Protein AF-I1W1I6-F1 (afdb_monomer_lite)

Structure (mmCIF, N/CA/C/O backbone):
data_AF-I1W1I6-F1
#
_entry.id   AF-I1W1I6-F1
#
loop_
_atom_site.group_PDB
_atom_site.id
_atom_site.type_symbol
_atom_site.label_atom_id
_atom_site.label_alt_id
_atom_site.label_comp_id
_atom_site.label_asym_id
_atom_site.label_entity_id
_atom_site.label_seq_id
_atom_site.pdbx_PDB_ins_code
_atom_site.Cartn_x
_atom_site.Cartn_y
_atom_site.Cartn_z
_atom_site.occupancy
_atom_site.B_iso_or_equiv
_atom_site.auth_seq_id
_atom_site.auth_comp_id
_atom_site.auth_asym_id
_atom_site.auth_atom_id
_atom_site.pdbx_PDB_model_num
ATOM 1 N N . GLY A 1 1 ? 45.879 8.567 17.731 1.00 37.78 1 GLY A N 1
ATOM 2 C CA . GLY A 1 1 ? 44.870 9.258 16.909 1.00 37.78 1 GLY A CA 1
ATOM 3 C C . GLY A 1 1 ? 43.532 8.544 16.932 1.00 37.78 1 GLY A C 1
ATOM 4 O O . GLY A 1 1 ? 43.087 8.111 15.886 1.00 37.78 1 GLY A O 1
ATOM 5 N N . SER A 1 2 ? 42.879 8.439 18.094 1.00 43.06 2 SER A N 1
ATOM 6 C CA . SER A 1 2 ? 41.598 7.724 18.259 1.00 43.06 2 SER A CA 1
ATOM 7 C C . SER A 1 2 ? 40.399 8.635 18.567 1.00 43.06 2 SER A C 1
ATOM 9 O O . SER A 1 2 ? 39.291 8.144 18.727 1.00 43.06 2 SER A O 1
ATOM 11 N N . GLN A 1 3 ? 40.580 9.961 18.614 1.00 33.19 3 GLN A N 1
ATOM 12 C CA . GLN A 1 3 ? 39.482 10.907 18.881 1.00 33.19 3 GLN A CA 1
ATOM 13 C C . GLN A 1 3 ? 38.822 11.501 17.624 1.00 33.19 3 GLN A C 1
ATOM 15 O O . GLN A 1 3 ? 37.851 12.243 17.734 1.00 33.19 3 GLN A O 1
ATOM 20 N N . LEU A 1 4 ? 39.313 11.166 16.425 1.00 36.81 4 LEU A N 1
ATOM 21 C CA . LEU A 1 4 ? 38.766 11.682 15.162 1.00 36.81 4 LEU A CA 1
ATOM 22 C C . LEU A 1 4 ? 37.750 10.735 14.494 1.00 36.81 4 LEU A C 1
ATOM 24 O O . LEU A 1 4 ? 36.996 11.186 13.642 1.00 36.81 4 LEU A O 1
ATOM 28 N N . GLN A 1 5 ? 37.659 9.463 14.909 1.00 38.78 5 GLN A N 1
ATOM 29 C CA . GLN A 1 5 ? 36.710 8.493 14.331 1.00 38.78 5 GLN A CA 1
ATOM 30 C C . GLN A 1 5 ? 35.339 8.449 15.034 1.00 38.78 5 GLN A C 1
ATOM 32 O O . GLN A 1 5 ? 34.347 8.118 14.394 1.00 38.78 5 GLN A O 1
ATOM 37 N N . SER A 1 6 ? 35.226 8.852 16.307 1.00 34.66 6 SER A N 1
ATOM 38 C CA . SER A 1 6 ? 33.940 8.841 17.036 1.00 34.66 6 SER A CA 1
ATOM 39 C C . SER A 1 6 ? 33.023 10.031 16.719 1.00 34.66 6 SER A C 1
ATOM 41 O O . SER A 1 6 ? 31.814 9.950 16.927 1.00 34.66 6 SER A O 1
ATOM 43 N N . ARG A 1 7 ? 33.570 11.134 16.185 1.00 35.03 7 ARG A N 1
ATOM 44 C CA . ARG A 1 7 ? 32.787 12.314 15.771 1.00 35.03 7 ARG A CA 1
ATOM 45 C C . ARG A 1 7 ? 32.051 12.127 14.443 1.00 35.03 7 ARG A C 1
ATOM 47 O O . ARG A 1 7 ? 31.008 12.744 14.271 1.00 35.03 7 ARG A O 1
ATOM 54 N N . SER A 1 8 ? 32.565 11.286 13.542 1.00 38.19 8 SER A N 1
ATOM 55 C CA . SER A 1 8 ? 31.901 10.980 12.265 1.00 38.19 8 SER A CA 1
ATOM 56 C C . SER A 1 8 ? 30.669 10.104 12.488 1.00 38.19 8 SER A C 1
ATOM 58 O O . SER A 1 8 ? 29.586 10.455 12.045 1.00 38.19 8 SER A O 1
ATOM 60 N N . LEU A 1 9 ? 30.809 9.037 13.285 1.00 39.84 9 LEU A N 1
ATOM 61 C CA . LEU A 1 9 ? 29.716 8.109 13.595 1.00 39.84 9 LEU A CA 1
ATOM 62 C C . LEU A 1 9 ? 28.555 8.813 14.320 1.00 39.84 9 LEU A C 1
ATOM 64 O O . LEU A 1 9 ? 27.416 8.710 13.888 1.00 39.84 9 LEU A O 1
ATOM 68 N N . ASN A 1 10 ? 28.827 9.610 15.360 1.00 43.81 10 ASN A N 1
ATOM 69 C CA . ASN A 1 10 ? 27.769 10.363 16.053 1.00 43.81 10 ASN A CA 1
ATOM 70 C C . ASN A 1 10 ? 27.152 11.481 15.198 1.00 43.81 10 ASN A C 1
ATOM 72 O O . ASN A 1 10 ? 26.005 11.852 15.429 1.00 43.81 10 ASN A O 1
ATOM 76 N N . GLY A 1 11 ? 27.906 12.034 14.243 1.00 40.66 11 GLY A N 1
ATOM 77 C CA . GLY A 1 11 ? 27.418 13.061 13.326 1.00 40.66 11 GLY A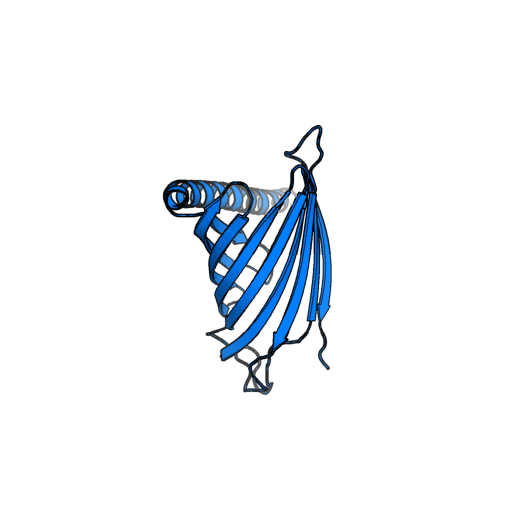 CA 1
ATOM 78 C C . GLY A 1 11 ? 26.402 12.515 12.328 1.00 40.66 11 GLY A C 1
ATOM 79 O O . GLY A 1 11 ? 25.414 13.192 12.064 1.00 40.66 11 GLY A O 1
ATOM 80 N N . ASP A 1 12 ? 26.612 11.295 11.835 1.00 50.59 12 ASP A N 1
ATOM 81 C CA . ASP A 1 12 ? 25.728 10.659 10.855 1.00 50.59 12 ASP A CA 1
ATOM 82 C C . ASP A 1 12 ? 24.458 10.102 11.521 1.00 50.59 12 ASP A C 1
ATOM 84 O O . ASP A 1 12 ? 23.362 10.435 11.088 1.00 50.59 12 ASP A O 1
ATOM 88 N N . TYR A 1 13 ? 24.556 9.434 12.681 1.00 50.31 13 TYR A N 1
ATOM 89 C CA . TYR A 1 13 ? 23.364 9.009 13.442 1.00 50.31 13 TYR A CA 1
ATOM 90 C C . TYR A 1 13 ? 22.503 10.188 13.922 1.00 50.31 13 TYR A C 1
ATOM 92 O O . TYR A 1 13 ? 21.273 10.109 13.904 1.00 50.31 13 TYR A O 1
ATOM 100 N N . ALA A 1 14 ? 23.122 11.288 14.368 1.00 46.41 14 ALA A N 1
ATOM 101 C CA . ALA A 1 14 ? 22.387 12.475 14.802 1.00 46.41 14 ALA A CA 1
ATOM 102 C C . ALA A 1 14 ? 21.746 13.217 13.623 1.00 46.41 14 ALA A C 1
ATOM 104 O O . ALA A 1 14 ? 20.648 13.747 13.776 1.00 46.41 14 ALA A O 1
ATOM 105 N N . LYS A 1 15 ? 22.398 13.234 12.452 1.00 47.72 15 LYS A N 1
ATOM 106 C CA . LYS A 1 15 ? 21.814 13.765 11.216 1.00 47.72 15 LYS A CA 1
ATOM 107 C C . LYS A 1 15 ? 20.662 12.901 10.729 1.00 47.72 15 LYS A C 1
ATOM 109 O O . LYS A 1 15 ? 19.610 13.465 10.476 1.00 47.72 15 LYS A O 1
ATOM 114 N N . ASP A 1 16 ? 20.801 11.581 10.688 1.00 53.38 16 ASP A N 1
ATOM 115 C CA . ASP A 1 16 ? 19.734 10.671 10.249 1.00 53.38 16 ASP A CA 1
ATOM 116 C C . ASP A 1 16 ? 18.538 10.699 11.207 1.00 53.38 16 ASP A C 1
ATOM 118 O O . ASP A 1 16 ? 17.387 10.741 10.778 1.00 53.38 16 ASP A O 1
ATOM 122 N N . THR A 1 17 ? 18.792 10.788 12.517 1.00 54.75 17 THR A N 1
ATOM 123 C CA . THR A 1 17 ? 17.731 10.955 13.523 1.00 54.75 17 THR A CA 1
ATOM 124 C C . THR A 1 17 ? 17.046 12.316 13.387 1.00 54.75 17 THR A C 1
ATOM 126 O O . THR A 1 17 ? 15.821 12.394 13.432 1.00 54.75 17 THR A O 1
ATOM 129 N N . ALA A 1 18 ? 17.808 13.397 13.184 1.00 44.97 18 ALA A N 1
ATOM 130 C CA . ALA A 1 18 ? 17.253 14.736 12.991 1.00 44.97 18 ALA A CA 1
ATOM 131 C C . ALA A 1 18 ? 16.489 14.864 11.663 1.00 44.97 18 ALA A C 1
ATOM 133 O O . ALA A 1 18 ? 15.430 15.488 11.628 1.00 44.97 18 ALA A O 1
ATOM 134 N N . LEU A 1 19 ? 16.982 14.240 10.592 1.00 56.00 19 LEU A N 1
ATOM 135 C CA . LEU A 1 19 ? 16.315 14.153 9.296 1.00 56.00 19 LEU A CA 1
ATOM 136 C C . LEU A 1 19 ? 15.036 13.320 9.404 1.00 56.00 19 LEU A C 1
ATOM 138 O O . LEU A 1 19 ? 14.008 13.752 8.892 1.00 56.00 19 LEU A O 1
ATOM 142 N N . GLY A 1 20 ? 15.049 12.198 10.129 1.00 55.03 20 GLY A N 1
ATOM 143 C CA . GLY A 1 20 ? 13.863 11.381 10.408 1.00 55.03 20 GLY A CA 1
ATOM 144 C C . GLY A 1 20 ? 12.819 12.097 11.275 1.00 55.03 20 GLY A C 1
ATOM 145 O O . GLY A 1 20 ? 11.619 12.027 11.002 1.00 55.03 20 GLY A O 1
ATOM 146 N N . MET A 1 21 ? 13.249 12.861 12.283 1.00 55.75 21 MET A N 1
ATOM 147 C CA . MET A 1 21 ? 12.368 13.696 13.112 1.00 55.75 21 MET A CA 1
ATOM 148 C C . MET A 1 21 ? 11.762 14.867 12.326 1.00 55.75 21 MET A C 1
ATOM 150 O O . MET A 1 21 ? 10.557 15.096 12.394 1.00 55.75 21 MET A O 1
ATOM 154 N N . ALA A 1 22 ? 12.560 15.578 11.526 1.00 55.31 22 ALA A N 1
ATOM 155 C CA . ALA A 1 22 ? 12.061 16.661 10.678 1.00 55.31 22 ALA A CA 1
ATOM 156 C C . ALA A 1 22 ? 11.103 16.135 9.595 1.00 55.31 22 ALA A C 1
ATOM 158 O O . ALA A 1 22 ? 10.044 16.717 9.359 1.00 55.31 22 ALA A O 1
ATOM 159 N N . SER A 1 23 ? 11.442 14.994 8.991 1.00 57.59 23 SER A N 1
ATOM 160 C CA . SER A 1 23 ? 10.627 14.302 7.989 1.00 57.59 23 SER A CA 1
ATOM 161 C C . SER A 1 23 ? 9.294 13.827 8.562 1.00 57.59 23 SER A C 1
ATOM 163 O O . SER A 1 23 ? 8.250 14.050 7.950 1.00 57.59 23 SER A O 1
ATOM 165 N N . SER A 1 24 ? 9.300 13.228 9.756 1.00 59.69 24 SER A N 1
ATOM 166 C CA . SER A 1 24 ? 8.074 12.782 10.430 1.00 59.69 24 SER A CA 1
ATOM 167 C C . SER A 1 24 ? 7.187 13.950 10.867 1.00 59.69 24 SER A C 1
ATOM 169 O O . SER A 1 24 ? 5.969 13.873 10.715 1.00 59.69 24 SER A O 1
ATOM 171 N N . GLN A 1 25 ? 7.765 15.064 11.328 1.00 60.78 25 GLN A N 1
ATOM 172 C CA . GLN A 1 25 ? 6.995 16.249 11.714 1.00 60.78 25 GLN A CA 1
ATOM 173 C C . GLN A 1 25 ? 6.374 16.966 10.504 1.00 60.78 25 GLN A C 1
ATOM 175 O O . GLN A 1 25 ? 5.209 17.364 10.567 1.00 60.78 25 GLN A O 1
ATOM 180 N N . ALA A 1 26 ? 7.104 17.084 9.391 1.00 60.25 26 ALA A N 1
ATOM 181 C CA . ALA A 1 26 ? 6.572 17.626 8.139 1.00 60.25 26 ALA A CA 1
ATOM 182 C C . ALA A 1 26 ? 5.467 16.728 7.555 1.00 60.25 26 ALA A C 1
ATOM 184 O O . ALA A 1 26 ? 4.404 17.217 7.168 1.00 60.25 26 ALA A O 1
ATOM 185 N N . SER A 1 27 ? 5.686 15.410 7.574 1.00 59.97 27 SER A N 1
ATOM 186 C CA . SER A 1 27 ? 4.692 14.412 7.170 1.00 59.97 27 SER A CA 1
ATOM 187 C C . SER A 1 27 ? 3.427 14.531 8.017 1.00 59.97 27 SER A C 1
ATOM 189 O O . SER A 1 27 ? 2.338 14.650 7.471 1.00 59.97 27 SER A O 1
ATOM 191 N N . SER A 1 28 ? 3.556 14.609 9.343 1.00 61.53 28 SER A N 1
ATOM 192 C CA . SER A 1 28 ? 2.419 14.737 10.262 1.00 61.53 28 SER A CA 1
ATOM 193 C C . SER A 1 28 ? 1.555 15.975 9.988 1.00 61.53 28 SER A C 1
ATOM 195 O O . SER A 1 28 ? 0.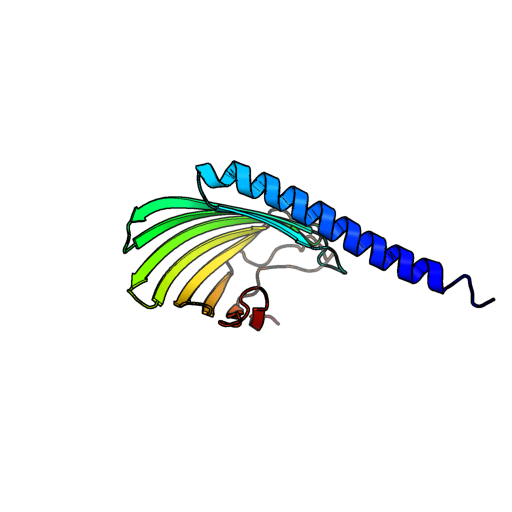329 15.875 9.991 1.00 61.53 28 SER A O 1
ATOM 197 N N . GLN A 1 29 ? 2.169 17.130 9.711 1.00 60.22 29 GLN A N 1
ATOM 198 C CA . GLN A 1 29 ? 1.428 18.366 9.430 1.00 60.22 29 GLN A CA 1
ATOM 199 C C . GLN A 1 29 ? 0.677 18.308 8.096 1.00 60.22 29 GLN A C 1
ATOM 201 O O . GLN A 1 29 ? -0.477 18.733 8.023 1.00 60.22 29 GLN A O 1
ATOM 206 N N . LEU A 1 30 ? 1.303 17.749 7.055 1.00 59.47 30 LEU A N 1
ATOM 207 C CA . LEU A 1 30 ? 0.653 17.546 5.758 1.00 59.47 30 LEU A CA 1
ATOM 208 C C . LEU A 1 30 ? -0.518 16.568 5.876 1.00 59.47 30 LEU A C 1
ATOM 210 O O . LEU A 1 30 ? -1.607 16.851 5.379 1.00 59.47 30 LEU A O 1
ATOM 214 N N . GLN A 1 31 ? -0.325 15.460 6.592 1.00 61.94 31 GLN A N 1
ATOM 215 C CA . GLN A 1 31 ? -1.377 14.476 6.838 1.00 61.94 31 GLN A CA 1
ATOM 216 C C . GLN A 1 31 ? -2.562 15.096 7.591 1.00 61.94 31 GLN A C 1
ATOM 218 O O . GLN A 1 31 ? -3.703 14.891 7.192 1.00 61.94 31 GLN A O 1
ATOM 223 N N . ALA A 1 32 ? -2.311 15.913 8.620 1.00 62.72 32 ALA A N 1
ATOM 224 C CA . ALA A 1 32 ? -3.363 16.581 9.390 1.00 62.72 32 ALA A CA 1
ATOM 225 C C . ALA A 1 32 ? -4.200 17.566 8.553 1.00 62.72 32 ALA A C 1
ATOM 227 O O . ALA A 1 32 ? -5.414 17.640 8.726 1.00 62.72 32 ALA A O 1
ATOM 228 N N . TRP A 1 33 ? -3.583 18.302 7.622 1.00 58.03 33 TRP A N 1
ATOM 229 C CA . TRP A 1 33 ? -4.316 19.196 6.716 1.00 58.03 33 TRP A CA 1
ATOM 230 C C . TRP A 1 33 ? -5.185 18.419 5.711 1.00 58.03 33 TRP A C 1
ATOM 232 O O . TRP A 1 33 ? -6.307 18.821 5.404 1.00 58.03 33 TRP A O 1
ATOM 242 N N . LEU A 1 34 ? -4.687 17.276 5.235 1.00 59.56 34 LEU A N 1
ATOM 243 C CA . LEU A 1 34 ? -5.351 16.432 4.236 1.00 59.56 34 LEU A CA 1
ATOM 244 C C . LEU A 1 34 ? -6.457 15.540 4.824 1.00 59.56 34 LEU A C 1
ATOM 246 O O . LEU A 1 34 ? -7.335 15.095 4.082 1.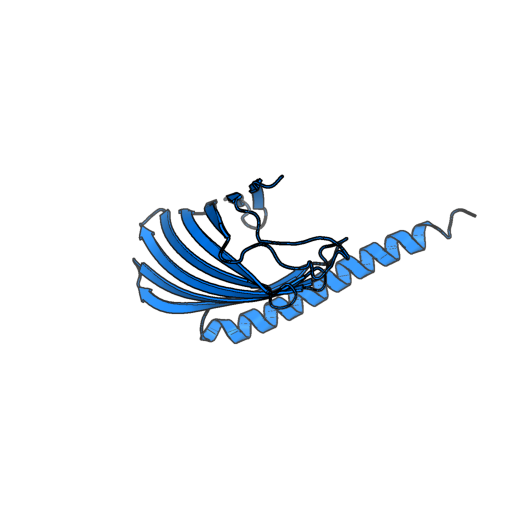00 59.56 34 LEU A O 1
ATOM 250 N N . GLN A 1 35 ? -6.469 15.352 6.150 1.00 60.03 35 GLN A N 1
ATOM 251 C CA . GLN A 1 35 ? -7.470 14.558 6.872 1.00 60.03 35 GLN A CA 1
ATOM 252 C C . GLN A 1 35 ? -8.920 15.026 6.681 1.00 60.03 35 GLN A C 1
ATOM 254 O O . GLN A 1 35 ? -9.846 14.237 6.852 1.00 60.03 35 GLN A O 1
ATOM 259 N N . HIS A 1 36 ? -9.141 16.281 6.272 1.00 60.47 36 HIS A N 1
ATOM 260 C CA . HIS A 1 36 ? -10.487 16.792 5.992 1.00 60.47 36 HIS A CA 1
ATOM 261 C C . HIS A 1 36 ? -11.175 16.151 4.774 1.00 60.47 36 HIS A C 1
ATOM 263 O O . HIS A 1 36 ? -12.397 16.241 4.677 1.00 60.47 36 HIS A O 1
ATOM 269 N N . TYR A 1 37 ? -10.427 15.506 3.871 1.00 60.28 37 TYR A N 1
ATOM 270 C CA . TYR A 1 37 ? -10.962 14.919 2.632 1.00 60.28 37 TYR A CA 1
ATOM 271 C C . TYR A 1 37 ? -10.672 13.413 2.480 1.00 60.28 37 TYR A C 1
ATOM 273 O O . TYR A 1 37 ? -11.136 12.796 1.523 1.00 60.28 37 TYR A O 1
ATOM 281 N N . GLY A 1 38 ? -9.907 12.811 3.397 1.00 68.94 38 GLY A N 1
ATOM 282 C CA . GLY A 1 38 ? -9.462 11.415 3.331 1.00 68.94 38 GLY A CA 1
ATOM 283 C C . GLY A 1 38 ? -8.255 11.156 4.234 1.00 68.94 38 GLY A C 1
ATOM 284 O O . GLY A 1 38 ? -7.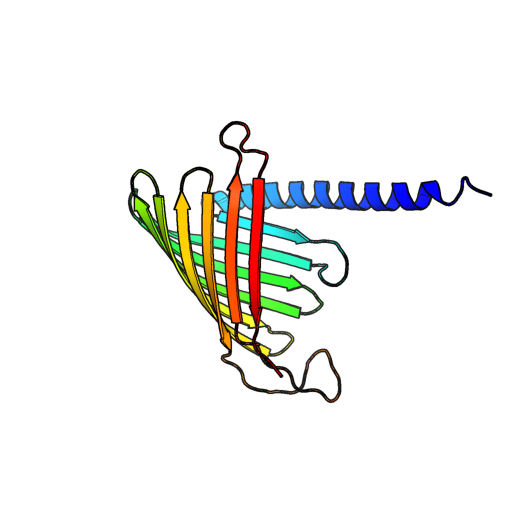910 11.994 5.048 1.00 68.94 38 GLY A O 1
ATOM 285 N N . THR A 1 39 ? -7.582 10.013 4.117 1.00 79.44 39 THR A N 1
ATOM 286 C CA . THR A 1 39 ? -6.305 9.776 4.819 1.00 79.44 39 THR A CA 1
ATOM 287 C C . THR A 1 39 ? -5.157 10.008 3.854 1.00 79.44 39 THR A C 1
ATOM 289 O O . THR A 1 39 ? -5.051 9.296 2.861 1.00 79.44 39 THR A O 1
ATOM 292 N N . ALA A 1 40 ? -4.293 10.978 4.136 1.00 80.56 40 ALA A N 1
ATOM 293 C CA . ALA A 1 40 ? -3.011 11.078 3.453 1.00 80.56 40 ALA A CA 1
ATOM 294 C C . ALA A 1 40 ? -1.927 10.412 4.295 1.00 80.56 40 ALA A C 1
ATOM 296 O O . ALA A 1 40 ? -1.946 10.513 5.521 1.00 80.56 40 ALA A O 1
ATOM 297 N N . GLU A 1 41 ? -0.976 9.773 3.632 1.00 80.31 41 GLU A N 1
ATOM 298 C CA . GLU A 1 41 ? 0.232 9.226 4.227 1.00 80.31 41 GLU A CA 1
ATOM 299 C C . GLU A 1 41 ? 1.431 9.738 3.429 1.00 80.31 41 GLU A C 1
ATOM 301 O O . GLU A 1 41 ? 1.458 9.695 2.201 1.00 80.31 41 GLU A O 1
ATOM 306 N N . VAL A 1 42 ? 2.417 10.265 4.149 1.00 78.88 42 VAL A N 1
ATOM 307 C CA . VAL A 1 42 ? 3.702 10.690 3.590 1.00 78.88 42 VAL A CA 1
ATOM 308 C C . VAL A 1 42 ? 4.746 9.807 4.235 1.00 78.88 42 VAL A C 1
ATOM 310 O O . VAL A 1 42 ? 4.839 9.777 5.465 1.00 78.88 42 VAL A O 1
ATOM 313 N N . ASN A 1 43 ? 5.513 9.102 3.414 1.00 79.56 43 ASN A N 1
ATOM 314 C CA . ASN A 1 43 ? 6.616 8.281 3.875 1.00 79.56 43 ASN A CA 1
ATOM 315 C C . ASN A 1 43 ? 7.920 8.814 3.282 1.00 79.56 43 ASN A C 1
ATOM 317 O O . ASN A 1 43 ? 8.051 8.992 2.071 1.00 79.56 43 ASN A O 1
ATOM 321 N N . LEU A 1 44 ? 8.878 9.083 4.161 1.00 76.81 44 LEU A N 1
ATOM 322 C CA . LEU A 1 44 ? 10.233 9.481 3.815 1.00 76.81 44 LEU A CA 1
ATOM 323 C C . LEU A 1 44 ? 11.151 8.396 4.356 1.00 76.81 44 LEU A C 1
ATOM 325 O O . LEU A 1 44 ? 11.304 8.244 5.568 1.00 76.81 44 LEU A O 1
ATOM 329 N N . GLN A 1 45 ? 11.722 7.623 3.443 1.00 74.19 45 GLN A N 1
ATOM 330 C CA . GLN A 1 45 ? 12.631 6.536 3.763 1.00 74.19 45 GLN A CA 1
ATOM 331 C C . GLN A 1 45 ? 14.042 6.938 3.344 1.00 74.19 45 GLN A C 1
ATOM 333 O O . GLN A 1 45 ? 14.266 7.372 2.215 1.00 74.19 45 GLN A O 1
ATOM 338 N N . SER A 1 46 ? 14.975 6.821 4.287 1.00 59.38 46 SER A N 1
ATOM 339 C CA . SER A 1 46 ? 16.395 7.088 4.080 1.00 59.38 46 SER A CA 1
ATOM 340 C C . SER A 1 46 ? 17.205 5.907 4.615 1.00 59.38 46 SER A C 1
ATOM 342 O O . SER A 1 46 ? 17.002 5.488 5.757 1.00 59.38 46 SER A O 1
ATOM 344 N N . GLY A 1 47 ? 18.069 5.342 3.773 1.00 54.75 47 GLY A N 1
ATOM 345 C CA . GLY A 1 47 ? 18.929 4.197 4.062 1.00 54.75 47 GLY A CA 1
ATOM 346 C C . GLY A 1 47 ? 19.178 3.314 2.829 1.00 54.75 47 GLY A C 1
ATOM 347 O O . GLY A 1 47 ? 18.239 2.753 2.265 1.00 54.75 47 GLY A O 1
ATOM 348 N N . ASN A 1 48 ? 20.458 3.128 2.462 1.00 56.88 48 ASN A N 1
ATOM 349 C CA . ASN A 1 48 ? 20.944 2.348 1.303 1.00 56.88 48 ASN A CA 1
ATOM 350 C C . ASN A 1 48 ? 20.104 2.559 0.009 1.00 56.88 48 ASN A C 1
ATOM 352 O O . ASN A 1 48 ? 19.521 3.618 -0.179 1.00 56.88 48 ASN A O 1
ATOM 356 N N . ASN A 1 49 ? 20.073 1.585 -0.916 1.00 53.41 49 ASN A N 1
ATOM 357 C CA . ASN A 1 49 ? 19.456 1.640 -2.259 1.00 53.41 49 ASN A CA 1
ATOM 358 C C . ASN A 1 49 ? 17.938 1.969 -2.321 1.00 53.41 49 ASN A C 1
ATOM 360 O O . ASN A 1 49 ? 17.325 1.788 -3.368 1.00 53.41 49 ASN A O 1
ATOM 364 N N . PHE A 1 50 ? 17.303 2.419 -1.236 1.00 56.88 50 PHE A N 1
ATOM 365 C CA . PHE A 1 50 ? 15.872 2.730 -1.187 1.00 56.88 50 PHE A CA 1
ATOM 366 C C . PHE A 1 50 ? 15.575 4.139 -0.664 1.00 56.88 50 PHE A C 1
ATOM 368 O O . PHE A 1 50 ? 14.467 4.384 -0.183 1.00 56.88 50 PHE A O 1
ATOM 375 N N . ASP A 1 51 ? 16.522 5.071 -0.780 1.00 72.88 51 ASP A N 1
ATOM 376 C CA . ASP A 1 51 ? 16.244 6.487 -0.536 1.00 72.88 51 ASP A CA 1
ATOM 377 C C . ASP A 1 51 ? 15.091 6.957 -1.429 1.00 72.88 51 ASP A C 1
ATOM 379 O O . ASP A 1 51 ? 15.101 6.780 -2.654 1.00 72.88 51 ASP A O 1
ATOM 383 N N . GLY A 1 52 ? 14.071 7.543 -0.810 1.00 76.12 52 GLY A N 1
ATOM 384 C CA . GLY A 1 52 ? 12.911 7.981 -1.557 1.00 76.12 52 GLY A CA 1
ATOM 385 C C . GLY A 1 52 ? 11.789 8.550 -0.715 1.00 76.12 52 GLY A C 1
ATOM 386 O O . GLY A 1 52 ? 11.779 8.505 0.518 1.00 76.12 52 GLY A O 1
ATOM 387 N N . SER A 1 53 ? 10.819 9.096 -1.431 1.00 83.19 53 SER A N 1
ATOM 388 C CA . SER A 1 53 ? 9.602 9.652 -0.868 1.00 83.19 53 SER A CA 1
ATOM 389 C C . SER A 1 53 ? 8.391 8.992 -1.506 1.00 83.19 53 SER A C 1
ATOM 391 O O . SER A 1 53 ? 8.376 8.704 -2.707 1.00 83.19 53 SER A O 1
ATOM 393 N N . SER A 1 54 ? 7.362 8.751 -0.704 1.00 85.75 54 SER A N 1
ATOM 394 C CA . SER A 1 54 ? 6.036 8.414 -1.202 1.00 85.75 54 SER A CA 1
ATOM 395 C C . SER A 1 54 ? 4.982 9.304 -0.571 1.00 85.75 54 SER A C 1
ATOM 397 O O . SER A 1 54 ? 5.116 9.785 0.558 1.00 85.75 54 SER A O 1
ATOM 399 N N . LEU A 1 55 ? 3.937 9.532 -1.348 1.00 88.62 55 LEU A N 1
ATOM 400 C CA . LEU A 1 55 ? 2.745 10.242 -0.950 1.00 88.62 55 LEU A CA 1
ATOM 401 C C . LEU A 1 55 ? 1.555 9.419 -1.429 1.00 88.62 55 LEU A C 1
ATOM 403 O O . LEU A 1 55 ? 1.392 9.211 -2.630 1.00 88.62 55 LEU A O 1
ATOM 407 N N . ASP A 1 56 ? 0.738 8.968 -0.490 1.00 90.00 56 ASP A N 1
ATOM 408 C CA . ASP A 1 56 ? -0.433 8.138 -0.730 1.00 90.00 56 ASP A CA 1
ATOM 409 C C . ASP A 1 56 ? -1.673 8.831 -0.150 1.00 90.00 56 ASP A C 1
ATOM 411 O O . ASP A 1 56 ? -1.641 9.395 0.942 1.00 90.00 56 ASP A O 1
ATOM 415 N N . PHE A 1 57 ? -2.781 8.793 -0.881 1.00 90.56 57 PHE A N 1
ATOM 416 C CA . PHE A 1 57 ? -4.066 9.359 -0.489 1.00 90.56 57 PHE A CA 1
ATOM 417 C C . PHE A 1 57 ? -5.145 8.296 -0.590 1.00 90.56 57 PHE A C 1
ATOM 419 O O . PHE A 1 57 ? -5.377 7.749 -1.664 1.00 90.56 57 PHE A O 1
ATOM 426 N N . LEU A 1 58 ? -5.849 8.056 0.508 1.00 92.38 58 LEU A N 1
ATOM 427 C CA . LEU A 1 58 ? -7.055 7.249 0.571 1.00 92.38 58 LEU A CA 1
ATOM 428 C C . LEU A 1 58 ? -8.261 8.182 0.680 1.00 92.38 58 LEU A C 1
ATOM 430 O O . LEU A 1 58 ? -8.416 8.902 1.664 1.00 92.38 58 LEU A O 1
ATOM 434 N N . LEU A 1 59 ? -9.118 8.152 -0.332 1.00 91.75 59 LEU A N 1
ATOM 435 C CA . LEU A 1 59 ? -10.287 9.008 -0.481 1.00 91.75 59 LEU A CA 1
ATOM 436 C C . LEU A 1 59 ? -11.561 8.164 -0.322 1.00 91.75 59 LEU A C 1
ATOM 438 O O . LEU A 1 59 ? -11.875 7.366 -1.214 1.00 91.75 59 LEU A O 1
ATOM 442 N N . PRO A 1 60 ? -12.299 8.301 0.791 1.00 92.06 60 PRO A N 1
ATOM 443 C CA . PRO A 1 60 ? -13.583 7.636 0.953 1.00 92.06 60 PRO A CA 1
ATOM 444 C C . PRO A 1 60 ? -14.628 8.276 0.032 1.00 92.06 60 PRO A C 1
ATOM 446 O O . PRO A 1 60 ? -14.793 9.493 0.017 1.00 92.06 60 PRO A O 1
ATOM 449 N N . PHE A 1 61 ? -15.353 7.462 -0.733 1.00 89.38 61 PHE A N 1
ATOM 450 C CA . PHE A 1 61 ? -16.504 7.920 -1.528 1.00 89.38 61 PHE A CA 1
ATOM 451 C C . PHE A 1 61 ? -17.830 7.310 -1.057 1.00 89.38 61 PHE A C 1
ATOM 453 O O . PHE A 1 61 ? -18.899 7.762 -1.463 1.00 89.38 61 PHE A O 1
ATOM 460 N N . TYR A 1 62 ? -17.769 6.308 -0.178 1.00 89.12 62 TYR A N 1
ATOM 461 C CA . TYR A 1 62 ? -18.893 5.839 0.622 1.00 89.12 62 TYR A CA 1
ATOM 462 C C . TYR A 1 62 ? -18.383 5.465 2.010 1.00 89.12 62 TYR A C 1
ATOM 464 O O . TYR A 1 62 ? -17.439 4.684 2.113 1.00 89.12 62 TYR A O 1
ATOM 472 N N . ASP A 1 63 ? -19.008 5.997 3.055 1.00 92.12 63 ASP A N 1
ATOM 473 C CA . ASP A 1 63 ? -18.594 5.779 4.439 1.00 92.12 63 ASP A CA 1
ATOM 474 C C . ASP A 1 63 ? -19.826 5.561 5.327 1.00 92.12 63 ASP A C 1
ATOM 476 O O . ASP A 1 63 ? -20.747 6.381 5.360 1.00 92.12 63 ASP A O 1
ATOM 480 N N . SER A 1 64 ? -19.873 4.409 5.987 1.00 90.50 64 SER A N 1
ATOM 481 C CA . SER A 1 64 ? -20.951 3.976 6.874 1.00 90.50 64 SER A CA 1
ATOM 482 C C . SER A 1 64 ? -20.376 3.098 7.982 1.00 90.50 64 SER A C 1
ATOM 484 O O . SER A 1 64 ? -19.285 2.550 7.838 1.00 90.50 64 SER A O 1
ATOM 486 N N . GLU A 1 65 ? -21.148 2.865 9.044 1.00 90.44 65 GLU A N 1
ATOM 487 C CA . GLU A 1 65 ? -20.705 2.045 10.183 1.00 90.44 65 GLU A CA 1
ATOM 488 C C . GLU A 1 65 ? -20.257 0.626 9.790 1.00 90.44 65 GLU A C 1
ATOM 490 O O . GLU A 1 65 ? -19.354 0.076 10.410 1.00 90.44 65 GLU A O 1
ATOM 495 N N . ASN A 1 66 ? -20.859 0.042 8.748 1.00 94.69 66 ASN A N 1
ATOM 496 C CA . ASN A 1 66 ? -20.614 -1.350 8.353 1.00 94.69 66 ASN A CA 1
ATOM 497 C C . ASN A 1 66 ? -19.760 -1.482 7.087 1.00 94.69 66 ASN A C 1
ATOM 499 O O . ASN A 1 66 ? -19.312 -2.584 6.769 1.00 94.69 66 ASN A O 1
ATOM 503 N N . MET A 1 67 ? -19.567 -0.401 6.327 1.00 95.38 67 MET A N 1
ATOM 504 C CA . MET A 1 67 ? -18.864 -0.453 5.047 1.00 95.38 67 MET A CA 1
ATOM 505 C C . MET A 1 67 ? -18.219 0.884 4.685 1.00 95.38 67 MET A C 1
ATOM 507 O O . MET A 1 67 ? -18.882 1.920 4.695 1.00 95.38 67 MET A O 1
ATOM 511 N N . LEU A 1 68 ? -16.966 0.811 4.244 1.00 94.62 68 LEU A N 1
ATOM 512 C CA . LEU A 1 68 ? -16.195 1.892 3.643 1.00 94.62 68 LEU A CA 1
ATOM 513 C C . LEU A 1 68 ? -15.809 1.496 2.216 1.00 94.62 68 LEU A C 1
ATOM 515 O O . LEU A 1 68 ? -15.159 0.470 2.021 1.00 94.62 68 LEU A O 1
ATOM 519 N N . ALA A 1 69 ? -16.154 2.317 1.229 1.00 95.88 69 ALA A N 1
ATOM 520 C CA . ALA A 1 69 ? -15.630 2.209 -0.128 1.00 95.88 69 ALA A CA 1
ATOM 521 C C . ALA A 1 69 ? -14.732 3.412 -0.425 1.00 95.88 69 ALA A C 1
ATOM 523 O O . ALA A 1 69 ? -15.104 4.565 -0.180 1.00 95.88 69 ALA A O 1
ATOM 524 N N . PHE A 1 70 ? -13.534 3.131 -0.927 1.00 94.94 70 PHE A N 1
ATOM 525 C CA . PHE A 1 70 ? -12.481 4.126 -1.061 1.00 94.94 70 PHE A CA 1
ATOM 526 C C . PHE A 1 70 ? -11.727 3.980 -2.377 1.00 94.94 70 PHE A C 1
ATOM 528 O O . PHE A 1 70 ? -11.573 2.884 -2.919 1.00 94.94 70 PHE A O 1
ATOM 535 N N . GLY A 1 71 ? -11.256 5.114 -2.886 1.00 95.88 71 GLY A N 1
ATOM 536 C CA . GLY A 1 71 ? -10.217 5.182 -3.902 1.00 95.88 71 GLY A CA 1
ATOM 537 C C . GLY A 1 71 ? -8.884 5.444 -3.220 1.00 95.88 71 GLY A C 1
ATOM 538 O O . GLY A 1 71 ? -8.835 6.145 -2.213 1.00 95.88 71 GLY A O 1
ATOM 539 N N . GLN A 1 72 ? -7.803 4.897 -3.752 1.00 95.44 72 GLN A N 1
ATOM 540 C CA . GLN A 1 72 ? -6.459 5.207 -3.295 1.00 95.44 72 GLN A CA 1
ATOM 541 C C . GLN A 1 72 ? -5.606 5.643 -4.479 1.00 95.44 72 GLN A C 1
ATOM 543 O O . GLN A 1 72 ? -5.576 4.974 -5.508 1.00 95.44 72 GLN A O 1
ATOM 548 N N . VAL A 1 73 ? -4.911 6.763 -4.334 1.00 94.81 73 VAL A N 1
ATOM 549 C CA . VAL A 1 73 ? -3.956 7.262 -5.321 1.00 94.81 73 VAL A CA 1
ATOM 550 C C . VAL A 1 73 ? -2.645 7.563 -4.623 1.00 94.81 73 VAL A C 1
ATOM 552 O O . VAL A 1 73 ? -2.629 8.187 -3.568 1.00 94.81 73 VAL A O 1
ATOM 555 N N . GLY A 1 74 ? -1.548 7.105 -5.200 1.00 94.31 74 GLY A N 1
ATOM 556 C CA . GLY A 1 74 ? -0.222 7.286 -4.643 1.00 94.31 74 GLY A CA 1
ATOM 557 C C . GLY A 1 74 ? 0.793 7.605 -5.718 1.00 94.31 74 GLY A C 1
ATOM 558 O O . GLY A 1 74 ? 0.640 7.225 -6.878 1.00 94.31 74 GLY A O 1
ATOM 559 N N . ALA A 1 75 ? 1.840 8.309 -5.323 1.00 92.94 75 ALA A N 1
ATOM 560 C CA . ALA A 1 75 ? 3.015 8.531 -6.140 1.00 92.94 75 ALA A CA 1
ATOM 561 C C . ALA A 1 75 ? 4.255 8.364 -5.269 1.00 92.94 75 ALA A C 1
ATOM 563 O O . ALA A 1 75 ? 4.294 8.803 -4.118 1.00 92.94 75 ALA A O 1
ATOM 564 N N . ARG A 1 76 ? 5.277 7.721 -5.820 1.00 92.88 76 ARG A N 1
ATOM 565 C CA . ARG A 1 76 ? 6.540 7.478 -5.136 1.00 92.88 76 ARG A CA 1
ATOM 566 C C . ARG A 1 76 ? 7.706 7.696 -6.081 1.00 92.88 76 ARG A C 1
ATOM 568 O O . ARG A 1 76 ? 7.634 7.355 -7.260 1.00 92.88 76 ARG A O 1
ATOM 575 N N . TYR A 1 77 ? 8.779 8.244 -5.535 1.00 89.69 77 TYR A N 1
ATOM 576 C CA . TYR A 1 77 ? 10.069 8.322 -6.196 1.00 89.69 77 TYR A CA 1
ATOM 577 C C . TYR A 1 77 ? 11.087 7.589 -5.329 1.00 89.69 77 TYR A C 1
ATOM 579 O O . TYR A 1 77 ? 11.470 8.085 -4.270 1.00 89.69 77 TYR A O 1
ATOM 587 N N . ILE A 1 78 ? 11.456 6.378 -5.744 1.00 84.25 78 ILE A N 1
ATOM 588 C CA . ILE A 1 78 ? 12.360 5.473 -5.018 1.00 84.25 78 ILE A CA 1
ATOM 589 C C . ILE A 1 78 ? 13.319 4.871 -6.045 1.00 84.25 78 ILE A C 1
ATOM 591 O O . ILE A 1 78 ? 12.882 4.496 -7.130 1.00 84.25 78 ILE A O 1
ATOM 595 N N . ASP A 1 79 ? 14.611 4.789 -5.716 1.00 83.06 79 ASP A N 1
ATOM 596 C CA . ASP A 1 79 ? 15.643 4.186 -6.585 1.00 83.06 79 ASP A CA 1
ATOM 597 C C . ASP A 1 79 ? 15.655 4.773 -8.014 1.00 83.06 79 ASP A C 1
ATOM 599 O O . ASP A 1 79 ? 15.668 4.070 -9.023 1.00 83.06 79 ASP A O 1
ATOM 603 N N . SER A 1 80 ? 15.562 6.105 -8.107 1.00 85.25 80 SER A N 1
ATOM 604 C CA . SER A 1 80 ? 15.520 6.847 -9.378 1.00 85.25 80 SER A CA 1
ATOM 605 C C . SER A 1 80 ? 14.370 6.475 -10.327 1.00 85.25 80 SER A C 1
ATOM 607 O O . SER A 1 80 ? 14.429 6.803 -11.516 1.00 85.25 80 SER A O 1
ATOM 609 N N . ARG A 1 81 ? 13.313 5.832 -9.816 1.00 89.44 81 ARG A N 1
ATOM 610 C CA . ARG A 1 81 ? 12.093 5.512 -10.563 1.00 89.44 81 ARG A CA 1
ATOM 611 C C . ARG A 1 81 ? 10.900 6.269 -10.006 1.00 89.44 81 ARG A C 1
ATOM 613 O O . ARG A 1 81 ? 10.682 6.306 -8.795 1.00 89.44 81 ARG A O 1
ATOM 620 N N . PHE A 1 82 ? 10.114 6.857 -10.904 1.00 93.12 82 PHE A N 1
ATOM 621 C CA . PHE A 1 82 ? 8.830 7.461 -10.576 1.00 93.12 82 PHE A CA 1
ATOM 622 C C . PHE A 1 82 ? 7.706 6.458 -10.831 1.00 93.12 82 PHE A C 1
ATOM 624 O O . PHE A 1 82 ? 7.437 6.084 -11.972 1.00 93.12 82 PHE A O 1
ATOM 631 N N . THR A 1 83 ? 7.024 6.042 -9.769 1.00 93.94 83 THR A N 1
ATOM 632 C CA . THR A 1 83 ? 5.887 5.122 -9.841 1.00 93.94 83 THR A CA 1
ATOM 633 C C . THR A 1 83 ? 4.636 5.806 -9.313 1.00 93.94 83 THR A C 1
ATOM 635 O O . THR A 1 83 ? 4.671 6.405 -8.238 1.00 93.94 83 THR A O 1
ATOM 638 N N . ALA A 1 84 ? 3.522 5.685 -10.030 1.00 96.00 84 ALA A N 1
ATOM 639 C CA . ALA A 1 84 ? 2.206 6.011 -9.495 1.00 96.00 84 ALA A CA 1
ATOM 640 C C . ALA A 1 84 ? 1.371 4.749 -9.302 1.00 96.00 84 ALA A C 1
ATOM 642 O O . ALA A 1 84 ? 1.504 3.765 -10.028 1.00 96.00 84 ALA A O 1
ATOM 643 N N . ASN A 1 85 ? 0.491 4.802 -8.314 1.00 95.50 85 ASN A N 1
ATOM 644 C CA . ASN A 1 85 ? -0.408 3.729 -7.938 1.00 95.50 85 ASN A CA 1
ATOM 645 C C . ASN A 1 85 ? -1.827 4.300 -7.937 1.00 95.50 85 ASN A C 1
ATOM 647 O O . ASN A 1 85 ? -2.072 5.348 -7.340 1.00 95.50 85 ASN A O 1
ATOM 651 N N . LEU A 1 86 ? -2.766 3.620 -8.584 1.00 97.38 86 LEU A N 1
ATOM 652 C CA . LEU A 1 86 ? -4.184 3.963 -8.536 1.00 97.38 86 LEU A CA 1
ATOM 653 C C . LEU A 1 86 ? -4.974 2.708 -8.206 1.00 97.38 86 LEU A C 1
ATOM 655 O O . LEU A 1 86 ? -4.849 1.698 -8.891 1.00 97.38 86 LEU A O 1
ATOM 659 N N . GLY A 1 87 ? -5.812 2.771 -7.185 1.00 97.44 87 GLY A N 1
ATOM 660 C CA . GLY A 1 87 ? -6.615 1.640 -6.768 1.00 97.44 87 GLY A CA 1
ATOM 661 C C . GLY A 1 87 ? -7.942 2.031 -6.159 1.00 97.44 87 GLY A C 1
ATOM 662 O O . GLY A 1 87 ? -8.247 3.201 -5.927 1.00 97.44 87 GLY A O 1
ATOM 663 N N . ALA A 1 88 ? -8.742 1.010 -5.909 1.00 97.81 88 ALA A N 1
ATOM 664 C CA . ALA A 1 88 ? -10.003 1.121 -5.205 1.00 97.81 88 ALA A CA 1
ATOM 665 C C . ALA A 1 88 ? -10.227 -0.131 -4.363 1.00 97.81 88 ALA A C 1
ATOM 667 O O . ALA A 1 88 ? -9.728 -1.215 -4.681 1.00 97.81 88 ALA A O 1
ATOM 668 N N . GLY A 1 89 ? -10.995 0.015 -3.292 1.00 97.94 89 GLY A N 1
ATOM 669 C CA . GLY A 1 89 ? -11.296 -1.090 -2.401 1.00 97.94 89 GLY A CA 1
ATOM 670 C C . GLY A 1 89 ? -12.546 -0.865 -1.574 1.00 97.94 89 GLY A C 1
ATOM 671 O O . GLY A 1 89 ? -13.139 0.217 -1.558 1.00 97.94 89 GLY A O 1
ATOM 672 N N . GLN A 1 90 ? -12.943 -1.931 -0.892 1.00 97.94 90 GLN A N 1
ATOM 673 C CA . GLN A 1 90 ? -14.034 -1.924 0.070 1.00 97.94 90 GLN A CA 1
ATOM 674 C C . GLN A 1 90 ? -13.580 -2.606 1.353 1.00 97.94 90 GLN A C 1
ATOM 676 O O . GLN A 1 90 ? -12.865 -3.608 1.312 1.00 97.94 90 GLN A O 1
ATOM 681 N N . ARG A 1 91 ? -14.014 -2.062 2.487 1.00 98.19 91 ARG A N 1
ATOM 682 C CA . ARG A 1 91 ? -13.826 -2.614 3.828 1.00 98.19 91 ARG A CA 1
ATOM 683 C C . ARG A 1 91 ? -15.185 -2.774 4.483 1.00 98.19 91 ARG A C 1
ATOM 685 O O . ARG A 1 91 ? -15.978 -1.839 4.472 1.00 98.19 91 ARG A O 1
ATOM 692 N N . PHE A 1 92 ? -15.434 -3.942 5.051 1.00 97.38 92 PHE A N 1
ATOM 693 C CA . PHE A 1 92 ? -16.646 -4.295 5.773 1.00 97.38 92 PHE A CA 1
ATOM 694 C C . PHE A 1 92 ? -16.303 -4.454 7.245 1.00 97.38 92 PHE A C 1
ATOM 696 O O . PHE A 1 92 ? -15.398 -5.219 7.585 1.00 97.38 92 PHE A O 1
ATOM 703 N N . PHE A 1 93 ? -17.020 -3.740 8.102 1.00 96.50 93 PHE A N 1
ATOM 704 C CA . PHE A 1 93 ? -16.786 -3.724 9.538 1.00 96.50 93 PHE A CA 1
ATOM 705 C C . PHE A 1 93 ? -17.806 -4.613 10.245 1.00 96.50 93 PHE A C 1
ATOM 707 O O . PHE A 1 93 ? -19.013 -4.508 10.037 1.00 96.50 93 PHE A O 1
ATOM 714 N N . LEU A 1 94 ? -17.292 -5.512 11.076 1.00 94.94 94 LEU A N 1
ATOM 715 C CA . LEU A 1 94 ? -18.026 -6.353 12.008 1.00 94.94 94 LEU A CA 1
ATOM 716 C C . LEU A 1 94 ? -17.620 -5.955 13.439 1.00 94.94 94 LEU A C 1
ATOM 718 O O . LEU A 1 94 ? -16.585 -5.313 13.616 1.00 94.94 94 LEU A O 1
ATOM 722 N N . PRO A 1 95 ? -18.364 -6.369 14.484 1.00 94.62 95 PRO A N 1
ATOM 723 C CA . PRO A 1 95 ? -18.098 -5.923 15.855 1.00 94.62 95 PRO A CA 1
ATOM 724 C C . PRO A 1 95 ? -16.667 -6.151 16.364 1.00 94.62 95 PRO A C 1
ATOM 726 O O . PRO A 1 95 ? -16.199 -5.400 17.207 1.00 94.62 95 PRO A O 1
ATOM 729 N N . GLU A 1 96 ? -15.969 -7.178 15.868 1.00 95.06 96 GLU A N 1
ATOM 730 C CA . GLU A 1 96 ? -14.626 -7.546 16.344 1.00 95.06 96 GLU A CA 1
ATOM 731 C C . GLU A 1 96 ? -13.567 -7.632 15.235 1.00 95.06 96 GLU A C 1
ATOM 733 O O . GLU A 1 96 ? -12.431 -8.054 15.491 1.00 95.06 96 GLU A O 1
ATOM 738 N N . ASN A 1 97 ? -13.943 -7.375 13.981 1.00 97.00 97 ASN A N 1
ATOM 739 C CA . ASN A 1 97 ? -13.044 -7.527 12.844 1.00 97.00 97 ASN A CA 1
ATOM 740 C C . ASN A 1 97 ? -13.493 -6.710 11.631 1.00 97.00 97 ASN A C 1
ATOM 742 O O . ASN A 1 97 ? -14.627 -6.254 11.542 1.00 97.00 97 ASN A O 1
ATOM 746 N N . MET A 1 98 ? -12.581 -6.554 10.683 1.00 97.94 98 MET A N 1
ATOM 747 C CA . MET A 1 98 ? -12.826 -5.942 9.393 1.00 97.94 98 MET A CA 1
ATOM 748 C C . MET A 1 98 ? -12.283 -6.855 8.301 1.00 97.94 98 MET A C 1
ATOM 750 O O . MET A 1 98 ? -11.162 -7.358 8.402 1.00 97.94 98 MET A O 1
ATOM 754 N N . LEU A 1 99 ? -13.074 -7.040 7.250 1.00 98.31 99 LEU A N 1
ATOM 755 C CA . LEU A 1 99 ? -12.670 -7.717 6.024 1.00 98.31 99 LEU A CA 1
ATOM 756 C C . LEU A 1 99 ? -12.589 -6.700 4.899 1.00 98.31 99 LEU A C 1
ATOM 758 O O . LEU A 1 99 ? -13.461 -5.846 4.780 1.00 98.31 99 LEU A O 1
ATOM 762 N N . GLY A 1 100 ? -11.562 -6.785 4.067 1.00 98.19 100 GLY A N 1
ATOM 763 C CA . GLY A 1 100 ? -11.390 -5.857 2.963 1.00 98.19 100 GLY A CA 1
ATOM 764 C C . GLY A 1 100 ? -10.821 -6.523 1.730 1.00 98.19 100 GLY A C 1
ATOM 765 O O . GLY A 1 100 ? -10.165 -7.562 1.804 1.00 98.19 100 GLY A O 1
ATOM 766 N N . TYR A 1 101 ? -11.082 -5.908 0.589 1.00 98.44 101 TYR A N 1
ATOM 767 C CA . TYR A 1 101 ? -10.412 -6.236 -0.656 1.00 98.44 101 TYR A CA 1
ATOM 768 C C . TYR A 1 101 ? -10.103 -4.958 -1.423 1.00 98.44 101 TYR A C 1
ATOM 770 O O . TYR A 1 101 ? -10.795 -3.945 -1.288 1.00 98.44 101 TYR A O 1
ATOM 778 N N . ASN A 1 102 ? -9.055 -5.004 -2.234 1.00 98.06 102 ASN A N 1
ATOM 779 C CA . ASN A 1 102 ? -8.641 -3.884 -3.060 1.00 98.06 102 ASN A CA 1
ATOM 780 C C . ASN A 1 102 ? -8.013 -4.362 -4.372 1.00 98.06 102 ASN A C 1
ATOM 782 O O . ASN A 1 102 ? -7.557 -5.500 -4.495 1.00 98.06 102 ASN A O 1
ATOM 786 N N . VAL A 1 103 ? -8.027 -3.478 -5.363 1.00 98.19 103 VAL A N 1
ATOM 787 C CA . VAL A 1 103 ? -7.385 -3.670 -6.663 1.00 98.19 103 VAL A CA 1
ATOM 788 C C . VAL A 1 103 ? -6.605 -2.409 -6.994 1.00 98.19 103 VAL A C 1
ATOM 790 O O . VAL A 1 103 ? -7.108 -1.305 -6.789 1.00 98.19 103 VAL A O 1
ATOM 793 N N . PHE A 1 104 ? -5.396 -2.581 -7.516 1.00 97.94 104 PHE A N 1
ATOM 794 C CA . PHE A 1 104 ? -4.480 -1.504 -7.871 1.00 97.94 104 PHE A CA 1
ATOM 795 C C . PHE A 1 104 ? -3.914 -1.693 -9.274 1.00 97.94 104 PHE A C 1
ATOM 797 O O . PHE A 1 104 ? -3.637 -2.812 -9.697 1.00 97.94 104 PHE A O 1
ATOM 804 N N . ILE A 1 105 ? -3.692 -0.583 -9.965 1.00 97.81 105 ILE A N 1
ATOM 805 C CA . ILE A 1 105 ? -2.814 -0.483 -11.121 1.00 97.81 105 ILE A CA 1
ATOM 806 C C . ILE A 1 105 ? -1.599 0.326 -10.688 1.00 97.81 105 ILE A C 1
ATOM 808 O O . ILE A 1 105 ? -1.722 1.480 -10.269 1.00 97.81 105 ILE A O 1
ATOM 812 N N . ASP A 1 106 ? -0.434 -0.295 -10.799 1.00 96.38 106 ASP A N 1
ATOM 813 C CA . ASP A 1 106 ? 0.856 0.337 -10.577 1.00 96.38 106 ASP A CA 1
ATOM 814 C C . ASP A 1 106 ? 1.479 0.641 -11.942 1.00 96.38 106 ASP A C 1
ATOM 816 O O . ASP A 1 106 ? 1.588 -0.252 -12.788 1.00 96.38 106 ASP A O 1
ATOM 820 N N . GLN A 1 107 ? 1.912 1.881 -12.143 1.00 96.50 107 GLN A N 1
ATOM 821 C CA . GLN A 1 107 ? 2.656 2.304 -13.325 1.00 96.50 107 GLN A CA 1
ATOM 822 C C . GLN A 1 107 ? 3.990 2.903 -12.895 1.00 96.50 107 GLN A C 1
ATOM 824 O O . GLN A 1 107 ? 4.033 3.963 -12.271 1.00 96.50 107 GLN A O 1
ATOM 829 N N . ASP A 1 108 ? 5.079 2.244 -13.269 1.00 94.81 108 ASP A N 1
ATOM 830 C CA . ASP A 1 108 ? 6.408 2.845 -13.289 1.00 94.81 108 ASP A CA 1
ATOM 831 C C . ASP A 1 108 ? 6.559 3.626 -14.596 1.00 94.81 108 ASP A C 1
ATOM 833 O O . ASP A 1 108 ? 6.573 3.048 -15.679 1.00 94.81 108 ASP A O 1
ATOM 837 N N . PHE A 1 109 ? 6.639 4.949 -14.504 1.00 92.56 109 PHE A N 1
ATOM 838 C CA . PHE A 1 109 ? 6.804 5.816 -15.671 1.00 92.56 109 PHE A CA 1
ATOM 839 C C . PHE A 1 109 ? 8.257 5.932 -16.123 1.00 92.56 109 PHE A C 1
ATOM 841 O O . PHE A 1 109 ? 8.502 6.334 -17.256 1.00 92.56 109 PHE A O 1
ATOM 848 N N . SER A 1 110 ? 9.219 5.620 -15.254 1.00 92.00 110 SER A N 1
ATOM 849 C CA . SER A 1 110 ? 10.637 5.657 -15.614 1.00 92.00 110 SER A CA 1
ATOM 850 C C . SER A 1 110 ? 11.007 4.445 -16.460 1.00 92.00 110 SER A C 1
ATOM 852 O O . SER A 1 110 ? 11.673 4.594 -17.480 1.00 92.00 110 SER A O 1
ATOM 854 N N . GLY A 1 111 ? 10.546 3.263 -16.048 1.00 90.50 111 GLY A N 1
ATOM 855 C CA . GLY A 1 111 ? 10.756 2.013 -16.773 1.00 90.50 111 GLY A CA 1
ATOM 856 C C . GLY A 1 111 ? 9.637 1.601 -17.719 1.00 90.50 111 GLY A C 1
ATOM 857 O O . GLY A 1 111 ? 9.777 0.575 -18.350 1.00 90.50 111 GLY A O 1
ATOM 858 N N . ASP A 1 112 ? 8.528 2.334 -17.797 1.00 93.56 112 ASP A N 1
ATOM 859 C CA . ASP A 1 112 ? 7.323 1.935 -18.550 1.00 93.56 112 ASP A CA 1
ATOM 860 C C . ASP A 1 112 ? 6.775 0.538 -18.175 1.00 93.56 112 ASP A C 1
ATOM 862 O O . ASP A 1 112 ? 6.285 -0.236 -18.999 1.00 93.56 112 ASP A O 1
ATOM 866 N N . ASN A 1 113 ? 6.843 0.206 -16.881 1.00 95.50 113 ASN A N 1
ATOM 867 C CA . ASN A 1 113 ? 6.360 -1.068 -16.356 1.00 95.50 113 ASN A CA 1
ATOM 868 C C . ASN A 1 113 ? 4.960 -0.922 -15.747 1.00 95.50 113 ASN A C 1
ATOM 870 O O . ASN A 1 113 ? 4.757 -0.135 -14.820 1.00 95.50 113 ASN A O 1
ATOM 874 N N . THR A 1 114 ? 4.016 -1.757 -16.186 1.00 96.06 114 THR A N 1
ATOM 875 C CA . THR A 1 114 ? 2.639 -1.777 -15.667 1.00 96.06 114 THR A CA 1
ATOM 876 C C . THR A 1 114 ? 2.353 -3.071 -14.916 1.00 96.06 114 THR A C 1
ATOM 878 O O . THR A 1 114 ? 2.643 -4.173 -15.400 1.00 96.06 114 THR A O 1
ATOM 881 N N . ARG A 1 115 ? 1.718 -2.965 -13.747 1.00 96.94 115 ARG A N 1
ATOM 882 C CA . ARG A 1 115 ? 1.378 -4.107 -12.893 1.00 96.94 115 ARG A CA 1
ATOM 883 C C . ARG A 1 115 ? -0.025 -3.979 -12.305 1.00 96.94 115 ARG A C 1
ATOM 885 O O . ARG A 1 115 ? -0.446 -2.900 -11.912 1.00 96.94 115 ARG A O 1
ATOM 892 N N . LEU A 1 116 ? -0.719 -5.107 -12.210 1.00 97.50 116 LEU A N 1
ATOM 893 C CA . LEU A 1 116 ? -1.984 -5.264 -11.501 1.00 97.50 116 LEU A CA 1
ATOM 894 C C . LEU A 1 116 ? -1.716 -5.827 -10.102 1.00 97.50 116 LEU A C 1
ATOM 896 O O . LEU A 1 116 ? -1.060 -6.861 -9.959 1.00 97.50 116 LEU A O 1
ATOM 900 N N . GLY A 1 117 ? -2.255 -5.172 -9.083 1.00 97.88 117 GLY A N 1
ATOM 901 C CA . GLY A 1 117 ? -2.282 -5.640 -7.703 1.00 97.88 117 GLY A CA 1
ATOM 902 C C . GLY A 1 117 ? -3.694 -6.045 -7.290 1.00 97.88 117 GLY A C 1
ATOM 903 O O . GLY A 1 117 ? -4.655 -5.345 -7.604 1.00 97.88 117 GLY A O 1
ATOM 904 N N . ILE A 1 118 ? -3.827 -7.156 -6.571 1.00 98.12 118 ILE A N 1
ATOM 905 C CA . ILE A 1 118 ? -5.082 -7.553 -5.918 1.00 98.12 118 ILE A CA 1
ATOM 906 C C . ILE A 1 118 ? -4.768 -7.877 -4.463 1.00 98.12 118 ILE A C 1
ATOM 908 O O . ILE A 1 118 ? -3.901 -8.709 -4.197 1.00 98.12 118 ILE A O 1
ATOM 912 N N . GLY A 1 119 ? -5.469 -7.233 -3.535 1.00 98.19 119 GLY A N 1
ATOM 913 C CA . GLY A 1 119 ? -5.238 -7.367 -2.103 1.00 98.19 119 GLY A CA 1
ATOM 914 C C . GLY A 1 119 ? -6.468 -7.845 -1.344 1.00 98.19 119 GLY A C 1
ATOM 915 O O . GLY A 1 119 ? -7.600 -7.483 -1.666 1.00 98.19 119 GLY A O 1
ATOM 916 N N . GLY A 1 120 ? -6.228 -8.643 -0.308 1.00 98.38 120 GLY A N 1
ATOM 917 C CA . GLY A 1 120 ? -7.193 -9.005 0.723 1.00 98.38 120 GLY A CA 1
ATOM 918 C C . GLY A 1 120 ? -6.713 -8.530 2.092 1.00 98.38 120 GLY A C 1
ATOM 919 O O . GLY A 1 120 ? -5.521 -8.589 2.397 1.00 98.38 120 GLY A O 1
ATOM 920 N N . GLU A 1 121 ? -7.637 -8.069 2.927 1.00 98.19 121 GLU A N 1
ATOM 921 C CA . GLU A 1 121 ? -7.366 -7.521 4.254 1.00 98.19 121 GLU A CA 1
ATOM 922 C C . GLU A 1 121 ? -8.229 -8.223 5.312 1.00 98.19 121 GLU A C 1
ATOM 924 O O . GLU A 1 121 ? -9.431 -8.409 5.125 1.00 98.19 121 GLU A O 1
ATOM 929 N N . TYR A 1 122 ? -7.622 -8.571 6.447 1.00 98.12 122 TYR A N 1
ATOM 930 C CA . TYR A 1 122 ? -8.332 -9.000 7.653 1.00 98.12 122 TYR A CA 1
ATOM 931 C C . TYR A 1 122 ? -7.721 -8.336 8.880 1.00 98.12 122 TYR A C 1
ATOM 933 O O . TYR A 1 122 ? -6.569 -8.611 9.245 1.00 98.12 122 TYR A O 1
ATOM 941 N N . TRP A 1 123 ? -8.466 -7.422 9.489 1.00 97.88 123 TRP A N 1
ATOM 942 C CA . TRP A 1 123 ? -8.005 -6.606 10.609 1.00 97.88 123 TRP A CA 1
ATOM 943 C C . TRP A 1 123 ? -8.888 -6.839 11.835 1.00 97.88 123 TRP A C 1
ATOM 945 O O . TRP A 1 123 ? -10.070 -7.145 11.718 1.00 97.88 123 TRP A O 1
ATOM 955 N N . ARG A 1 124 ? -8.307 -6.689 13.020 1.00 95.88 124 ARG A N 1
ATOM 956 C CA . ARG A 1 124 ? -8.970 -6.673 14.327 1.00 95.88 124 ARG A CA 1
ATOM 957 C C . ARG A 1 124 ? -8.267 -5.649 15.212 1.00 95.88 124 ARG A C 1
ATOM 959 O O . ARG A 1 124 ? -7.235 -5.090 14.827 1.00 95.88 124 ARG A O 1
ATOM 966 N N . ASP A 1 125 ? -8.767 -5.462 16.424 1.00 93.88 125 ASP A N 1
ATOM 967 C CA . ASP A 1 125 ? -8.071 -4.659 17.422 1.00 93.88 125 ASP A CA 1
ATOM 968 C C . ASP A 1 125 ? -6.633 -5.154 17.613 1.00 93.88 125 ASP A C 1
ATOM 970 O O . ASP A 1 125 ? -6.376 -6.340 17.825 1.00 93.88 125 ASP A O 1
ATOM 974 N N . TYR A 1 126 ? -5.688 -4.220 17.491 1.00 94.31 126 TYR A N 1
ATOM 975 C CA . TYR A 1 126 ? -4.246 -4.448 17.619 1.00 94.31 126 TYR A CA 1
ATOM 976 C C . TYR A 1 126 ? -3.623 -5.438 16.618 1.00 94.31 126 TYR A C 1
ATOM 978 O O . TYR A 1 126 ? -2.451 -5.783 16.765 1.00 94.31 126 TYR A O 1
ATOM 986 N N . PHE A 1 127 ? -4.345 -5.872 15.583 1.00 96.44 127 PHE A N 1
ATOM 987 C CA . PHE A 1 127 ? -3.836 -6.827 14.601 1.00 96.44 127 PHE A CA 1
ATOM 988 C C . PHE A 1 127 ? -4.328 -6.515 13.188 1.00 96.44 127 PHE A C 1
ATOM 990 O O . PHE A 1 127 ? -5.524 -6.441 12.927 1.00 96.44 127 PHE A O 1
ATOM 997 N N . LYS A 1 128 ? -3.404 -6.397 12.237 1.00 97.62 128 LYS A N 1
ATOM 998 C CA . LYS A 1 128 ? -3.707 -6.222 10.815 1.00 97.62 128 LYS A CA 1
ATOM 999 C C . LYS A 1 128 ? -2.995 -7.293 10.011 1.00 97.62 128 LYS A C 1
ATOM 1001 O O . LYS A 1 128 ? -1.771 -7.397 10.081 1.00 97.62 128 LYS A O 1
ATOM 1006 N N . SER A 1 129 ? -3.746 -8.037 9.212 1.00 98.19 129 SER A N 1
ATOM 1007 C CA . SER A 1 129 ? -3.195 -8.952 8.217 1.00 98.19 129 SER A CA 1
ATOM 1008 C C . SER A 1 129 ? -3.633 -8.569 6.810 1.00 98.19 129 SER A C 1
ATOM 1010 O O . SER A 1 129 ? -4.757 -8.098 6.610 1.00 98.19 129 SER A O 1
ATOM 1012 N N . SER A 1 130 ? -2.739 -8.750 5.844 1.00 97.75 130 SER A N 1
ATOM 1013 C CA . SER A 1 130 ? -3.049 -8.594 4.428 1.00 97.75 130 SER A CA 1
ATOM 1014 C C . SER A 1 130 ? -2.291 -9.596 3.570 1.00 97.75 130 SER A C 1
ATOM 1016 O O . SER A 1 130 ? -1.209 -10.062 3.931 1.00 97.75 130 SER A O 1
ATOM 1018 N N . VAL A 1 131 ? -2.890 -9.931 2.434 1.00 98.00 131 VAL A N 1
ATOM 1019 C CA . VAL A 1 131 ? -2.292 -10.744 1.377 1.00 98.00 131 VAL A CA 1
ATOM 1020 C C . VAL A 1 131 ? -2.433 -9.986 0.070 1.00 98.00 131 VAL A C 1
ATOM 1022 O O . VAL A 1 131 ? -3.522 -9.507 -0.236 1.00 98.00 131 VAL A O 1
ATOM 1025 N N . ASN A 1 132 ? -1.349 -9.862 -0.688 1.00 97.88 132 ASN A N 1
ATOM 1026 C CA . ASN A 1 132 ? -1.347 -9.134 -1.953 1.00 97.88 132 ASN A CA 1
ATOM 1027 C C . ASN A 1 132 ? -0.761 -10.010 -3.052 1.00 97.88 132 ASN A C 1
ATOM 1029 O O . ASN A 1 132 ? 0.309 -10.585 -2.882 1.00 97.88 132 ASN A O 1
ATOM 1033 N N . GLY A 1 133 ? -1.456 -10.101 -4.181 1.00 97.56 133 GLY A N 1
ATOM 1034 C CA . GLY A 1 133 ? -0.961 -10.705 -5.411 1.00 97.56 133 GLY A CA 1
ATOM 1035 C C . GLY A 1 133 ? -0.548 -9.629 -6.407 1.00 97.56 133 GLY A C 1
ATOM 1036 O O . GLY A 1 133 ? -1.278 -8.658 -6.611 1.00 97.56 133 GLY A O 1
ATOM 1037 N N . TYR A 1 134 ? 0.602 -9.825 -7.043 1.00 97.12 134 TYR A N 1
ATOM 1038 C CA . TYR A 1 134 ? 1.187 -8.917 -8.022 1.00 97.12 134 TYR A CA 1
ATOM 1039 C C . TYR A 1 134 ? 1.311 -9.615 -9.376 1.00 97.12 134 TYR A C 1
ATOM 1041 O O . TYR A 1 134 ? 2.004 -10.629 -9.512 1.00 97.12 134 TYR A O 1
ATOM 1049 N N . PHE A 1 135 ? 0.659 -9.0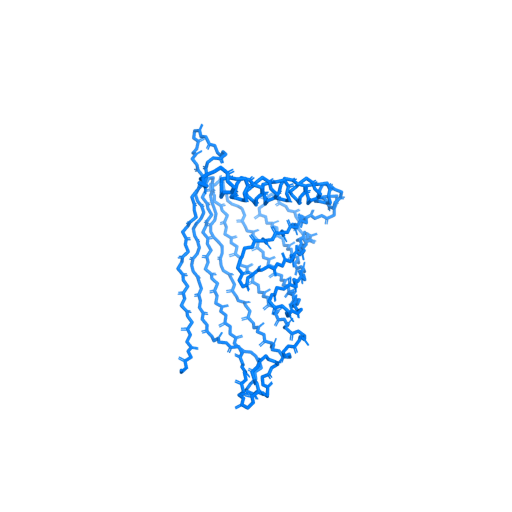55 -10.390 1.00 95.44 135 PHE A N 1
ATOM 1050 C CA . PHE A 1 135 ? 0.557 -9.631 -11.725 1.00 95.44 135 PHE A CA 1
ATOM 1051 C C . PHE A 1 135 ? 1.050 -8.631 -12.767 1.00 95.44 135 PHE A C 1
ATOM 1053 O O . PHE A 1 135 ? 0.540 -7.517 -12.867 1.00 95.44 135 PHE A O 1
ATOM 1060 N N . ARG A 1 136 ? 2.046 -9.017 -13.563 1.00 94.62 136 ARG A N 1
ATOM 1061 C CA . ARG A 1 136 ? 2.553 -8.192 -14.663 1.00 94.62 136 ARG A CA 1
ATOM 1062 C C . ARG A 1 136 ? 1.461 -7.900 -15.691 1.00 94.62 136 ARG A C 1
ATOM 1064 O O . ARG A 1 136 ? 0.681 -8.789 -16.038 1.00 94.62 136 ARG A O 1
ATOM 1071 N N . MET A 1 137 ? 1.462 -6.678 -16.210 1.00 93.31 137 MET A N 1
ATOM 1072 C CA . MET A 1 137 ? 0.651 -6.280 -17.362 1.00 93.31 137 MET A CA 1
ATOM 1073 C C . MET A 1 137 ? 1.515 -5.867 -18.558 1.00 93.31 137 MET A C 1
ATOM 1075 O O . MET A 1 137 ? 1.091 -6.082 -19.691 1.00 93.31 137 MET A O 1
ATOM 1079 N N . SER A 1 138 ? 2.726 -5.348 -18.329 1.00 91.75 138 SER A N 1
ATOM 1080 C CA . SER A 1 138 ? 3.721 -5.113 -19.383 1.00 91.75 138 SER A CA 1
ATOM 1081 C C . SER A 1 138 ? 4.621 -6.338 -19.624 1.00 91.75 138 SER A C 1
ATOM 1083 O O . SER A 1 138 ? 4.808 -7.201 -18.757 1.00 91.75 138 SER A O 1
ATOM 1085 N N . GLY A 1 139 ? 5.123 -6.447 -20.859 1.00 92.31 139 GLY A N 1
ATOM 1086 C CA . GLY A 1 139 ? 6.058 -7.485 -21.298 1.00 92.31 139 GLY A CA 1
ATOM 1087 C C . GLY A 1 139 ? 7.520 -7.073 -21.121 1.00 92.31 139 GLY A C 1
ATOM 1088 O O . GLY A 1 139 ? 7.803 -6.089 -20.455 1.00 92.31 139 GLY A O 1
ATOM 1089 N N . TRP A 1 140 ? 8.434 -7.836 -21.726 1.00 93.31 140 TRP A N 1
ATOM 1090 C CA . TRP A 1 140 ? 9.846 -7.455 -21.803 1.00 93.31 140 TRP A CA 1
ATOM 1091 C C . TRP A 1 140 ? 10.038 -6.245 -22.719 1.00 93.31 140 TRP A C 1
ATOM 1093 O O . TRP A 1 140 ? 9.479 -6.211 -23.818 1.00 93.31 140 TRP A O 1
ATOM 1103 N N . HIS A 1 141 ? 10.853 -5.300 -22.273 1.00 90.81 141 HIS A N 1
ATOM 1104 C CA . HIS A 1 141 ? 11.348 -4.167 -23.050 1.00 90.81 141 HIS A CA 1
ATOM 1105 C C . HIS A 1 141 ? 12.724 -3.752 -22.518 1.00 90.81 141 HIS A C 1
ATOM 1107 O O . HIS A 1 141 ? 13.113 -4.182 -21.433 1.00 90.81 141 HIS A O 1
ATOM 1113 N N . GLU A 1 142 ? 13.443 -2.908 -23.262 1.00 88.75 142 GLU A N 1
ATOM 1114 C CA . GLU A 1 142 ? 14.772 -2.430 -22.867 1.00 88.75 142 GLU A CA 1
ATOM 1115 C C . GLU A 1 142 ? 14.740 -1.849 -21.444 1.00 88.75 142 GLU A C 1
ATOM 1117 O O . GLU A 1 142 ? 13.827 -1.102 -21.074 1.00 88.75 142 GLU A O 1
ATOM 1122 N N . SER A 1 143 ? 15.715 -2.243 -20.625 1.00 88.44 143 SER A N 1
ATOM 1123 C CA . SER A 1 143 ? 15.778 -1.853 -19.224 1.00 88.44 143 SER A CA 1
ATOM 1124 C C . SER A 1 143 ? 16.204 -0.402 -19.059 1.00 88.44 143 SER A C 1
ATOM 1126 O O . SER A 1 143 ? 17.199 0.053 -19.621 1.00 88.44 143 SER A O 1
ATOM 1128 N N . TYR A 1 144 ? 15.489 0.314 -18.192 1.00 86.12 144 TYR A N 1
ATOM 1129 C CA . TYR A 1 144 ? 15.797 1.701 -17.862 1.00 86.12 144 TYR A CA 1
ATOM 1130 C C . TYR A 1 144 ? 17.136 1.851 -17.125 1.00 86.12 144 TYR A C 1
ATOM 1132 O O . TYR A 1 144 ? 17.858 2.826 -17.330 1.00 86.12 144 TYR A O 1
ATOM 1140 N N . ASN A 1 145 ? 17.487 0.896 -16.257 1.00 85.75 145 ASN A N 1
ATOM 1141 C CA . ASN A 1 145 ? 18.657 1.005 -15.379 1.00 85.75 145 ASN A CA 1
ATOM 1142 C C . ASN A 1 145 ? 19.808 0.051 -15.732 1.00 85.75 145 ASN A C 1
ATOM 1144 O O . ASN A 1 145 ? 20.897 0.191 -15.168 1.00 85.75 145 ASN A O 1
ATOM 1148 N N . LYS A 1 146 ? 19.611 -0.899 -16.654 1.00 84.88 146 LYS A N 1
ATOM 1149 C CA . LYS A 1 146 ? 20.651 -1.839 -17.085 1.00 84.88 146 LYS A CA 1
ATOM 1150 C C . LYS A 1 146 ? 20.797 -1.851 -18.600 1.00 84.88 146 LYS A C 1
ATOM 1152 O O . LYS A 1 146 ? 19.978 -2.405 -19.318 1.00 84.88 146 LYS A O 1
ATOM 1157 N N . LYS A 1 147 ? 21.916 -1.306 -19.074 1.00 83.75 147 LYS A N 1
ATOM 1158 C CA . LYS A 1 147 ? 22.278 -1.365 -20.491 1.00 83.75 147 LYS A CA 1
ATOM 1159 C C . LYS A 1 147 ? 22.443 -2.820 -20.949 1.00 83.75 147 LYS A C 1
ATOM 1161 O O . LYS A 1 147 ? 23.091 -3.595 -20.250 1.00 83.75 147 LYS A O 1
ATOM 1166 N N . ASP A 1 148 ? 21.910 -3.137 -22.128 1.00 87.00 148 ASP A N 1
ATOM 1167 C CA . ASP A 1 148 ? 21.939 -4.462 -22.767 1.00 87.00 148 ASP A CA 1
ATOM 1168 C C . ASP A 1 148 ? 21.129 -5.550 -22.024 1.00 87.00 148 ASP A C 1
ATOM 1170 O O . ASP A 1 148 ? 21.361 -6.744 -22.214 1.00 87.00 148 ASP A O 1
ATOM 1174 N N . TYR A 1 149 ? 20.170 -5.146 -21.183 1.00 89.06 149 TYR A N 1
ATOM 1175 C CA . TYR A 1 149 ? 19.200 -6.035 -20.539 1.00 89.06 149 TYR A CA 1
ATOM 1176 C C . TYR A 1 149 ? 17.775 -5.586 -20.852 1.00 89.06 149 TYR A C 1
ATOM 1178 O O . TYR A 1 149 ? 17.517 -4.393 -20.993 1.00 89.06 149 TYR A O 1
ATOM 1186 N N . ASP A 1 150 ? 16.848 -6.541 -20.871 1.00 89.75 150 ASP A N 1
ATOM 1187 C CA . ASP A 1 150 ? 15.417 -6.257 -20.833 1.00 89.75 150 ASP A CA 1
ATOM 1188 C C . ASP A 1 150 ? 14.914 -6.281 -19.381 1.00 89.75 150 ASP A C 1
ATOM 1190 O O . ASP A 1 150 ? 15.456 -6.987 -18.524 1.00 89.75 150 ASP A O 1
ATOM 1194 N N . GLU A 1 151 ? 13.850 -5.534 -19.095 1.00 90.38 151 GLU A N 1
ATOM 1195 C CA . GLU A 1 151 ? 13.116 -5.583 -17.833 1.00 90.38 151 GLU A CA 1
ATOM 1196 C C . GLU A 1 151 ? 11.621 -5.826 -18.064 1.00 90.38 151 GLU A C 1
ATOM 1198 O O . GLU A 1 151 ? 11.092 -5.609 -19.153 1.00 90.38 151 GLU A O 1
ATOM 1203 N N . ARG A 1 152 ? 10.957 -6.359 -17.035 1.00 91.31 152 ARG A N 1
ATOM 1204 C CA . ARG A 1 152 ? 9.499 -6.470 -16.928 1.00 91.31 152 ARG A CA 1
ATOM 1205 C C . ARG A 1 152 ? 9.112 -6.631 -15.456 1.00 91.31 152 ARG A C 1
ATOM 1207 O O . ARG A 1 152 ? 9.948 -7.085 -14.664 1.00 91.31 152 ARG A O 1
ATOM 1214 N N . PRO A 1 153 ? 7.848 -6.400 -15.065 1.00 91.81 153 PRO A N 1
ATOM 1215 C CA . PRO A 1 153 ? 7.403 -6.701 -13.712 1.00 91.81 153 PRO A CA 1
ATOM 1216 C C . PRO A 1 153 ? 7.502 -8.202 -13.405 1.00 91.81 153 PRO A C 1
ATOM 1218 O O . PRO A 1 153 ? 7.032 -9.049 -14.174 1.00 91.81 153 PRO A O 1
ATOM 1221 N N . ALA A 1 154 ? 8.057 -8.537 -12.240 1.00 92.81 154 ALA A N 1
ATOM 1222 C CA . ALA A 1 154 ? 7.989 -9.887 -11.696 1.00 92.81 154 ALA A CA 1
ATOM 1223 C C . ALA A 1 154 ? 6.589 -10.159 -11.127 1.00 92.81 154 ALA A C 1
ATOM 1225 O O . ALA A 1 154 ? 6.017 -9.323 -10.420 1.00 92.81 154 ALA A O 1
ATOM 1226 N N . ASN A 1 155 ? 6.050 -11.350 -11.400 1.00 95.06 155 ASN A N 1
ATOM 1227 C CA . ASN A 1 155 ? 4.860 -11.812 -10.691 1.00 95.06 155 ASN A CA 1
ATOM 1228 C C . ASN A 1 155 ? 5.266 -12.265 -9.293 1.00 95.06 155 ASN A C 1
ATOM 1230 O O . ASN A 1 155 ? 6.352 -12.812 -9.105 1.00 95.06 155 ASN A O 1
ATOM 1234 N N . GLY A 1 156 ? 4.379 -12.105 -8.324 1.00 96.88 156 GLY A N 1
ATOM 1235 C CA . GLY A 1 156 ? 4.665 -12.520 -6.962 1.00 96.88 156 GLY A CA 1
ATOM 1236 C C . GLY A 1 156 ? 3.489 -12.305 -6.039 1.00 96.88 156 GLY A C 1
ATOM 1237 O O . GLY A 1 156 ? 2.399 -11.923 -6.468 1.00 96.88 156 GLY A O 1
ATOM 1238 N N . PHE A 1 157 ? 3.726 -12.550 -4.764 1.00 97.50 157 PHE A N 1
ATOM 1239 C CA . PHE A 1 157 ? 2.781 -12.227 -3.715 1.00 97.50 157 PHE A CA 1
ATOM 1240 C C . PHE A 1 157 ? 3.516 -11.878 -2.428 1.00 97.50 157 PHE A C 1
ATOM 1242 O O . PHE A 1 157 ? 4.671 -12.265 -2.228 1.00 97.50 157 PHE A O 1
ATOM 1249 N N . ASP A 1 158 ? 2.817 -11.184 -1.542 1.00 96.94 158 ASP A N 1
ATOM 1250 C CA . ASP A 1 158 ? 3.245 -11.016 -0.165 1.00 96.94 158 ASP A CA 1
ATOM 1251 C C . ASP A 1 158 ? 2.127 -11.327 0.829 1.00 96.94 158 ASP A C 1
ATOM 1253 O O . ASP A 1 158 ? 0.936 -11.335 0.506 1.00 96.94 158 ASP A O 1
ATOM 1257 N N . ILE A 1 159 ? 2.549 -11.628 2.052 1.00 97.00 159 ILE A N 1
ATOM 1258 C CA . ILE A 1 159 ? 1.697 -11.772 3.223 1.00 97.00 159 ILE A CA 1
ATOM 1259 C C . ILE A 1 159 ? 2.301 -10.899 4.316 1.00 97.00 159 ILE A C 1
ATOM 1261 O O . ILE A 1 159 ? 3.490 -11.008 4.636 1.00 97.00 159 ILE A O 1
ATOM 1265 N N . ARG A 1 160 ? 1.484 -10.025 4.900 1.00 97.81 160 ARG A N 1
ATOM 1266 C CA . ARG A 1 160 ? 1.906 -9.053 5.910 1.00 97.81 160 ARG A CA 1
ATOM 1267 C C . ARG A 1 160 ? 1.076 -9.209 7.171 1.00 97.81 160 ARG A C 1
ATOM 1269 O O . ARG A 1 160 ? -0.147 -9.281 7.113 1.00 97.81 160 ARG A O 1
ATOM 1276 N N . PHE A 1 161 ? 1.750 -9.172 8.313 1.00 97.44 161 PHE A N 1
ATOM 1277 C CA . PHE A 1 161 ? 1.148 -9.136 9.639 1.00 97.44 161 PHE A CA 1
ATOM 1278 C C . PHE A 1 161 ? 1.738 -7.966 10.424 1.00 97.44 161 PHE A C 1
ATOM 1280 O O . PHE A 1 161 ? 2.955 -7.856 10.561 1.00 97.44 161 PHE A O 1
ATOM 1287 N N . ASN A 1 162 ? 0.882 -7.099 10.956 1.00 96.19 162 ASN A N 1
ATOM 1288 C CA . ASN A 1 162 ? 1.260 -6.044 11.889 1.00 96.19 162 ASN A CA 1
ATOM 1289 C C . ASN A 1 162 ? 0.474 -6.250 13.182 1.00 96.19 162 ASN A C 1
ATOM 1291 O O . ASN A 1 162 ? -0.756 -6.252 13.163 1.00 96.19 162 ASN A O 1
ATOM 1295 N N . GLY A 1 163 ? 1.181 -6.443 14.289 1.00 95.31 163 GLY A N 1
ATOM 1296 C CA . GLY A 1 163 ? 0.597 -6.582 15.619 1.00 95.31 163 GLY A CA 1
ATOM 1297 C C . GLY A 1 163 ? 1.054 -5.449 16.525 1.00 95.31 163 GLY A C 1
ATOM 1298 O O . GLY A 1 163 ? 2.194 -5.007 16.424 1.00 95.31 163 GLY A O 1
ATOM 1299 N N . TYR A 1 164 ? 0.187 -5.006 17.426 1.00 95.38 164 TYR A N 1
ATOM 1300 C CA . TYR A 1 164 ? 0.477 -3.981 18.426 1.00 95.38 164 TYR A CA 1
ATOM 1301 C C . TYR A 1 164 ? 0.228 -4.559 19.816 1.00 95.38 164 TYR A C 1
ATOM 1303 O O . TYR A 1 164 ? -0.663 -5.387 19.996 1.00 95.38 164 TYR A O 1
ATOM 1311 N N . LEU A 1 165 ? 1.020 -4.168 20.812 1.00 92.12 165 LEU A N 1
ATOM 1312 C CA . LEU A 1 165 ? 0.838 -4.687 22.165 1.00 92.12 165 LEU A CA 1
ATOM 1313 C C . LEU A 1 165 ? -0.430 -4.065 22.787 1.00 92.12 165 LEU A C 1
ATOM 1315 O O . LEU A 1 165 ? -0.459 -2.845 22.945 1.00 92.12 165 LEU A O 1
ATOM 1319 N N . PRO A 1 166 ? -1.456 -4.836 23.204 1.00 92.25 166 PRO A N 1
ATOM 1320 C CA . PRO A 1 166 ? -2.705 -4.246 23.704 1.00 92.25 166 PRO A CA 1
ATOM 1321 C C . PRO A 1 166 ? -2.516 -3.364 24.947 1.00 92.25 166 PRO A C 1
ATOM 1323 O O . PRO A 1 166 ? -3.175 -2.340 25.096 1.00 92.25 166 PRO A O 1
ATOM 1326 N N . SER A 1 167 ? -1.577 -3.731 25.825 1.00 93.81 167 SER A N 1
ATOM 1327 C CA . SER A 1 167 ? -1.225 -2.958 27.023 1.00 93.81 167 SER A CA 1
ATOM 1328 C C . SER A 1 167 ? -0.315 -1.758 26.744 1.00 93.81 167 SER A C 1
ATOM 1330 O O . SER A 1 167 ? -0.208 -0.872 27.590 1.00 93.81 167 SER A O 1
ATOM 1332 N N . TYR A 1 168 ? 0.349 -1.715 25.584 1.00 92.12 168 TYR A N 1
ATOM 1333 C CA . TYR A 1 168 ? 1.203 -0.599 25.181 1.00 92.12 168 TYR A CA 1
ATOM 1334 C C . TYR A 1 168 ? 1.205 -0.431 23.649 1.00 92.12 168 TYR A C 1
ATOM 1336 O O . TYR A 1 168 ? 2.170 -0.815 22.982 1.00 92.12 168 TYR A O 1
ATOM 1344 N N . PRO A 1 169 ? 0.137 0.153 23.068 1.00 88.75 169 PRO A N 1
ATOM 1345 C CA . PRO A 1 169 ? -0.088 0.137 21.616 1.00 88.75 169 PRO A CA 1
ATOM 1346 C C . PRO A 1 169 ? 0.950 0.907 20.789 1.00 88.75 169 PRO A C 1
ATOM 1348 O O . PRO A 1 169 ? 1.006 0.748 19.573 1.00 88.75 169 PRO A O 1
ATOM 1351 N N . ALA A 1 170 ? 1.790 1.719 21.439 1.00 89.75 170 ALA A N 1
ATOM 1352 C CA . ALA A 1 170 ? 2.932 2.377 20.808 1.00 89.75 170 ALA A CA 1
ATOM 1353 C C . ALA A 1 170 ? 4.042 1.389 20.393 1.00 89.75 170 ALA A C 1
ATOM 1355 O O . ALA A 1 170 ? 4.875 1.728 19.555 1.00 89.75 170 ALA A O 1
ATOM 1356 N N . LEU A 1 171 ? 4.061 0.172 20.954 1.00 92.94 171 LEU A N 1
ATOM 1357 C CA . LEU A 1 171 ? 4.959 -0.901 20.531 1.00 92.94 171 LEU A CA 1
ATOM 1358 C C . LEU A 1 171 ? 4.239 -1.836 19.559 1.00 92.94 171 LEU A C 1
ATOM 1360 O O . LEU A 1 171 ? 3.246 -2.477 19.910 1.00 92.94 171 LEU A O 1
ATOM 1364 N N . GLY A 1 172 ? 4.784 -1.933 18.347 1.00 94.06 172 GLY A N 1
ATOM 1365 C CA . GLY A 1 172 ? 4.303 -2.824 17.300 1.00 94.06 172 GLY A CA 1
ATOM 1366 C C . GLY A 1 172 ? 5.397 -3.732 16.749 1.00 94.06 172 GLY A C 1
ATOM 1367 O O . GLY A 1 172 ? 6.584 -3.416 16.811 1.00 94.06 172 GLY A O 1
ATOM 1368 N N . ALA A 1 173 ? 4.978 -4.862 16.192 1.00 94.94 173 ALA A N 1
ATOM 1369 C CA . ALA A 1 173 ? 5.814 -5.804 15.466 1.00 94.94 173 ALA A CA 1
ATOM 1370 C C . ALA A 1 173 ? 5.250 -6.011 14.058 1.00 94.94 173 ALA A C 1
ATOM 1372 O O . ALA A 1 173 ? 4.035 -6.085 13.863 1.00 94.94 173 ALA A O 1
ATOM 1373 N N . LYS A 1 174 ? 6.150 -6.133 13.081 1.00 95.56 174 LYS A N 1
ATOM 1374 C CA . LYS A 1 174 ? 5.819 -6.361 11.675 1.00 95.56 174 LYS A CA 1
ATOM 1375 C C . LYS A 1 174 ? 6.503 -7.633 11.195 1.00 95.56 174 LYS A C 1
ATOM 1377 O O . LYS A 1 174 ? 7.716 -7.767 11.325 1.00 95.56 174 LYS A O 1
ATOM 1382 N N . LEU A 1 175 ? 5.724 -8.536 10.617 1.00 96.44 175 LEU A N 1
ATOM 1383 C CA . LEU A 1 175 ? 6.199 -9.725 9.923 1.00 96.44 175 LEU A CA 1
ATOM 1384 C C . LEU A 1 175 ? 5.736 -9.653 8.470 1.00 96.44 175 LEU A C 1
ATOM 1386 O O . LEU A 1 175 ? 4.577 -9.348 8.192 1.00 96.44 175 LEU A O 1
ATOM 1390 N N . MET A 1 176 ? 6.648 -9.924 7.546 1.00 96.44 176 MET A N 1
ATOM 1391 C CA . MET A 1 176 ? 6.368 -9.953 6.117 1.00 96.44 176 MET A CA 1
ATOM 1392 C C . MET A 1 176 ? 7.031 -11.178 5.508 1.00 96.44 176 MET A C 1
ATOM 1394 O O . MET A 1 176 ? 8.183 -11.475 5.814 1.00 96.44 176 MET A O 1
ATOM 1398 N N . TYR A 1 177 ? 6.292 -11.863 4.647 1.00 95.62 177 TYR A N 1
ATOM 1399 C CA . TYR A 1 177 ? 6.822 -12.870 3.746 1.00 95.62 177 TYR A CA 1
ATOM 1400 C C . TYR A 1 177 ? 6.475 -12.453 2.323 1.00 95.62 177 TYR A C 1
ATOM 1402 O O . TYR A 1 177 ? 5.319 -12.142 2.046 1.00 95.62 177 TYR A O 1
ATOM 1410 N N . GLU A 1 178 ? 7.463 -12.437 1.440 1.00 95.56 178 GLU A N 1
ATOM 1411 C CA . GLU A 1 178 ? 7.294 -12.097 0.033 1.00 95.56 178 GLU A CA 1
ATOM 1412 C C . GLU A 1 178 ? 7.972 -13.153 -0.838 1.00 95.56 178 GLU A C 1
ATOM 1414 O O . GLU A 1 178 ? 9.032 -13.678 -0.494 1.00 95.56 178 GLU A O 1
ATOM 1419 N N . GLN A 1 179 ? 7.343 -13.476 -1.964 1.00 94.75 179 GLN A N 1
ATOM 1420 C CA . GLN A 1 179 ? 7.883 -14.393 -2.956 1.00 94.75 179 GLN A CA 1
ATOM 1421 C C . GLN A 1 179 ? 7.606 -13.832 -4.345 1.00 94.75 179 GLN A C 1
ATOM 1423 O O . GLN A 1 179 ? 6.457 -13.599 -4.722 1.00 94.75 179 GLN A O 1
ATOM 1428 N N . TYR A 1 180 ? 8.670 -13.679 -5.125 1.00 94.31 180 TYR A N 1
ATOM 1429 C CA . TYR A 1 180 ? 8.605 -13.283 -6.527 1.00 94.31 180 TYR A CA 1
ATOM 1430 C C . TYR A 1 180 ? 9.109 -14.417 -7.414 1.00 94.31 180 TYR A C 1
ATOM 1432 O O . TYR A 1 180 ? 9.896 -15.262 -6.981 1.00 94.31 180 TYR A O 1
ATOM 1440 N N . TYR A 1 181 ? 8.625 -14.441 -8.649 1.00 89.75 181 TYR A N 1
ATOM 1441 C CA . TYR A 1 181 ? 8.957 -15.446 -9.648 1.00 89.75 181 TYR A CA 1
ATOM 1442 C C . TYR A 1 181 ? 9.606 -14.769 -10.856 1.00 89.75 181 TYR A C 1
ATOM 1444 O O . TYR A 1 181 ? 9.018 -13.875 -11.472 1.00 89.75 181 TYR A O 1
ATOM 1452 N N . GLY A 1 182 ? 10.806 -15.224 -11.194 1.00 84.38 182 GLY A N 1
ATOM 1453 C CA . GLY A 1 182 ? 11.624 -14.779 -12.317 1.00 84.38 182 GLY A CA 1
ATOM 1454 C C . GLY A 1 182 ? 12.793 -15.747 -12.507 1.00 84.38 182 GLY A C 1
ATOM 1455 O O . GLY A 1 182 ? 13.078 -16.523 -11.592 1.00 84.38 182 GLY A O 1
ATOM 1456 N N . ASP A 1 183 ? 13.392 -15.725 -13.695 1.00 66.25 183 ASP A N 1
ATOM 1457 C CA . ASP A 1 183 ? 14.556 -16.546 -14.060 1.00 66.25 183 ASP A CA 1
ATOM 1458 C C . ASP A 1 183 ? 15.873 -15.937 -13.548 1.00 66.25 183 ASP A C 1
ATOM 1460 O O . ASP A 1 183 ? 15.947 -14.687 -13.450 1.00 66.25 183 ASP A O 1
#

Foldseek 3Di:
DPPPVVCVVCVVVVVVVVVVVVQVVVQVVVQVVLVVFFGWGWDQDDDPQWGWIKIKTWGWPDDDPFKTKTWMWMWMQTNNWTKIKTKIKMWGDDPFKIKMKMKMWMATPLFRWIKIKIKIWIDGVQKIKMKMWIGGPDDWDQGNPDPPDTDYDWTWMKIKMKGADPVHRVDIDIDMDIDTDDD

Sequence (183 aa):
GSQLQSRSLNGDYAKDTALGMASSQASSQLQAWLQHYGTAEVNLQSGNNFDGSSLDFLLPFYDSENMLAFGQVGARYIDSRFTANLGAGQRFFLPENMLGYNVFIDQDFSGDNTRLGIGGEYWRDYFKSSVNGYFRMSGWHESYNKKDYDERPANGFDIRFNGYLPSYPALGAKLMYEQYYGD

InterPro domains:
  IPR003535 Intimin/invasin bacterial adhesion mediator protein [PR01369] (1-16)
  IPR003535 Intimin/invasin bacterial adhesion mediator protein [PR01369] (121-136)
  IPR003535 Intimin/invasin bacterial adhesion mediator protein [PR01369] (149-168)
  IPR024519 Inverse autotransporter, beta-domain [PF11924] (8-183)
  IPR038177 Inverse autotransporter, beta-domain superfamily [G3DSA:2.40.160.160] (35-183)
  IPR051715 Intimin/Invasin domain-containing protein [PTHR39576] (3-183)

Organism: Escherichia coli (NCBI:txid562)

pLDDT: mean 83.11, std 18.46, range [3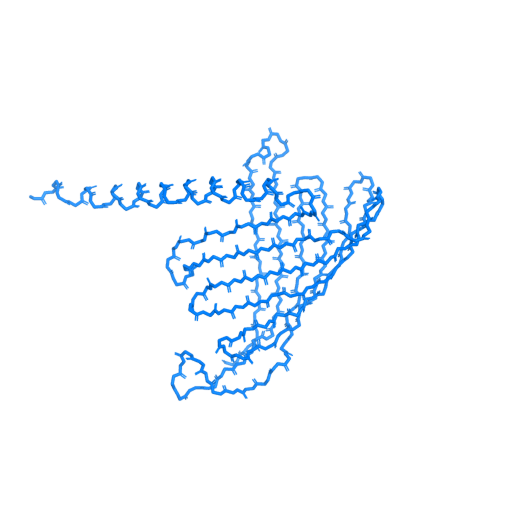3.19, 98.44]

Radius of gyration: 19.65 Å; chains: 1; bounding box: 66×36×50 Å

Secondary structure (DSSP, 8-state):
--SSSHHHHHHHHHHHHHHHHHHHHHHHHHHHHHTTTSEEEEEEE-SGGG-EEEEEEEEEEEEETTEEEEEEEEEEEETTEEEEEEEEEEEEEETTEEEEEEEEEEEETTTTEEEEEEEEEEEETTEEEEEEEEEE-S--EE-SSSTT-EE-PPEEEEEEEEEEETTEEEEEEEEEEEEEE--